Protein AF-A0A264W7G1-F1 (afdb_monomer)

Nearest PDB structures (foldseek):
  4z6j-assembly1_B  TM=3.045E-01  e=8.024E-01  Hoeflea phototrophica DFL-43
  6hdv-assembly1_A  TM=3.397E-01  e=2.908E+00  Afifella pfennigii
  8ass-assembly1_A  TM=3.336E-01  e=2.908E+00  Rhizobium sp. AAP43
  3ew2-assembly4_G  TM=2.932E-01  e=2.600E+00  Rhizobium etli CFN 42
  3ew2-assembly3_E-2  TM=2.837E-01  e=6.021E+00  Rhizobium etli CFN 42

Mean predicted aligned error: 13.68 Å

InterPro domains:
  IPR012902 Prokaryotic N-terminal methylation site [PF07963] (9-34)
  IPR012902 Prokaryotic N-terminal methylation site [TIGR02532] (11-33)
  IPR045584 Pilin-like [SSF54523] (15-59)

pLDDT: mean 71.95, std 15.17, range [37.19, 96.69]

Solvent-accessible surface area (backbone atoms only — not comparable to full-atom values): 11351 Å² total; per-residue (Å²): 135,82,86,88,74,89,75,93,74,70,78,84,56,82,47,72,66,56,54,49,51,49,52,52,55,49,50,57,52,48,54,53,52,50,53,52,49,54,52,50,52,55,51,50,54,52,52,50,52,52,48,53,54,49,52,52,51,50,51,54,45,52,55,51,48,56,58,52,72,67,52,59,73,92,32,56,41,85,41,68,66,86,51,101,78,74,35,26,38,31,42,35,34,53,54,92,60,59,98,78,70,80,84,82,68,97,65,94,78,82,73,74,78,67,54,44,34,42,31,63,41,72,60,87,96,38,42,28,50,25,53,63,90,46,66,72,65,82,58,88,48,55,35,46,44,85,93,30,29,33,45,76,38,84,88,74,46,32,42,34,44,39,44,32,40,31,42,50,40,90,86,73,81,47,70,52,75,48,80,49,79,44,78,47,76,58,79,87,129

Sequence (189 aa):
MFKLKKQLRNQNGLSLIELLATIVLLSIISLFVFSMFTSSINTYRTNQLNTQLRSHADLLFLQVNNELASVHFDQIKEASTTDSQQLLKKLTISSASYKDCPKYDQSNNLCKDNAIAIELKKVGNKNALVIGTQPLITDTKFEIKDSSGFKVDSQTKLIELILIITYQDTTSRKSQTKEVKFTQTFQPI

Secondary structure (DSSP, 8-state):
-----SSS----S--HHHHHHHHHHHHHHHHHHHHHHHHHHHHHHHHHHHHHHHHHHHHHHHHHHHHHHTS-GGGEEEEEE-STT--EEEEEE--S--TT--S--SSS-------EEEEEEEETTEEEEEETTEES---TTEEE-TT-EEEEETTTTEEEEEEEEEEE-TTT--EEEEEEEEEEEPPP-

Structure (mmCIF, N/CA/C/O backbone):
data_AF-A0A264W7G1-F1
#
_entry.id   AF-A0A264W7G1-F1
#
loop_
_atom_site.group_PDB
_atom_site.id
_atom_site.type_symbol
_atom_site.label_atom_id
_atom_site.label_alt_id
_atom_site.label_comp_id
_atom_site.label_asym_id
_atom_site.label_entity_id
_atom_site.label_seq_id
_atom_site.pdbx_PDB_ins_code
_atom_site.Cartn_x
_atom_site.Cartn_y
_atom_site.Cartn_z
_atom_site.occupancy
_atom_site.B_iso_or_equiv
_atom_site.auth_seq_id
_atom_site.auth_comp_id
_atom_site.auth_asym_id
_atom_site.auth_atom_id
_atom_site.pdbx_PDB_model_num
ATOM 1 N N . MET A 1 1 ? -53.400 -36.197 58.834 1.00 38.78 1 MET A N 1
ATOM 2 C CA . MET A 1 1 ? -52.734 -36.627 57.588 1.00 38.78 1 MET A CA 1
ATOM 3 C C . MET A 1 1 ? -52.307 -35.368 56.833 1.00 38.78 1 MET A C 1
ATOM 5 O O . MET A 1 1 ? -53.129 -34.482 56.672 1.00 38.78 1 MET A O 1
ATOM 9 N N . PHE A 1 2 ? -51.008 -35.257 56.535 1.00 45.78 2 PHE A N 1
ATOM 10 C CA . PHE A 1 2 ? -50.288 -34.187 55.813 1.00 45.78 2 PHE A CA 1
ATOM 11 C C . PHE A 1 2 ? -50.361 -32.728 56.320 1.00 45.78 2 PHE A C 1
ATOM 13 O O . PHE A 1 2 ? -51.061 -31.868 55.794 1.00 45.78 2 PHE A O 1
ATOM 20 N N . LYS A 1 3 ? -49.484 -32.421 57.292 1.00 49.75 3 LYS A N 1
ATOM 21 C CA . LYS A 1 3 ? -48.973 -31.065 57.555 1.00 49.75 3 LYS A CA 1
ATOM 22 C C . LYS A 1 3 ? -48.072 -30.623 56.387 1.00 49.75 3 LYS A C 1
ATOM 24 O O . LYS A 1 3 ? -46.860 -30.769 56.459 1.00 49.75 3 LYS A O 1
ATOM 29 N N . LEU A 1 4 ? -48.650 -30.031 55.344 1.00 57.69 4 LEU A N 1
ATOM 30 C CA . LEU A 1 4 ? -47.924 -29.244 54.330 1.00 57.69 4 LEU A CA 1
ATOM 31 C C . LEU A 1 4 ? -47.878 -27.761 54.735 1.00 57.69 4 LEU A C 1
ATOM 33 O O . LEU A 1 4 ? -48.210 -26.853 53.983 1.00 57.69 4 LEU A O 1
ATOM 37 N N . LYS A 1 5 ? -47.471 -27.501 55.978 1.00 57.72 5 LYS A N 1
ATOM 38 C CA . LYS A 1 5 ? -47.051 -26.170 56.419 1.00 57.72 5 LYS A CA 1
ATOM 39 C C . LYS A 1 5 ? -45.585 -26.289 56.780 1.00 57.72 5 LYS A C 1
ATOM 41 O O . LYS A 1 5 ? -45.271 -27.099 57.647 1.00 57.72 5 LYS A O 1
ATOM 46 N N . LYS A 1 6 ? -44.765 -25.406 56.189 1.00 56.12 6 LYS A N 1
ATOM 47 C CA . LYS A 1 6 ? -43.404 -25.018 56.620 1.00 56.12 6 LYS A CA 1
ATOM 48 C C . LYS A 1 6 ? -42.243 -25.485 55.725 1.00 56.12 6 LYS A C 1
ATOM 50 O O . LYS A 1 6 ? -41.283 -26.019 56.250 1.00 56.12 6 LYS A O 1
ATOM 55 N N . GLN A 1 7 ? -42.265 -25.183 54.420 1.00 54.19 7 GLN A N 1
ATOM 56 C CA . GLN A 1 7 ? -41.014 -25.029 53.640 1.00 54.19 7 GLN A CA 1
ATOM 57 C C . GLN A 1 7 ? -41.007 -23.913 52.569 1.00 54.19 7 GLN A C 1
ATOM 59 O O . GLN A 1 7 ? -39.997 -23.722 51.912 1.00 54.19 7 GLN A O 1
ATOM 64 N N . LEU A 1 8 ? -42.038 -23.063 52.470 1.00 53.69 8 LEU A N 1
ATOM 65 C CA . LEU A 1 8 ? -41.988 -21.822 51.660 1.00 53.69 8 LEU A CA 1
ATOM 66 C C . LEU A 1 8 ? -41.381 -20.621 52.414 1.00 53.69 8 LEU A C 1
ATOM 68 O O . LEU A 1 8 ? -41.585 -19.470 52.049 1.00 53.69 8 LEU A O 1
ATOM 72 N N . ARG A 1 9 ? -40.675 -20.873 53.521 1.00 50.78 9 ARG A N 1
ATOM 73 C CA . ARG A 1 9 ? -40.144 -19.836 54.419 1.00 50.78 9 ARG A CA 1
ATOM 74 C C . ARG A 1 9 ? -38.629 -19.948 54.585 1.00 50.78 9 ARG A C 1
ATOM 76 O O . ARG A 1 9 ? -38.102 -19.669 55.655 1.00 50.78 9 ARG A O 1
ATOM 83 N N . ASN A 1 10 ? -37.945 -20.371 53.525 1.00 52.28 10 ASN A N 1
ATOM 84 C CA . ASN A 1 10 ? -36.530 -20.080 53.379 1.00 52.28 10 ASN A CA 1
ATOM 85 C C . ASN A 1 10 ? -36.429 -18.672 52.777 1.00 52.28 10 ASN A C 1
ATOM 87 O O . ASN A 1 10 ? -36.547 -18.498 51.570 1.00 52.28 10 ASN A O 1
ATOM 91 N N . GLN A 1 11 ? -36.318 -17.663 53.643 1.00 53.50 11 GLN A N 1
ATOM 92 C CA . GLN A 1 11 ? -36.139 -16.260 53.257 1.00 53.50 11 GLN A CA 1
ATOM 93 C C . GLN A 1 11 ? -34.678 -15.932 52.916 1.00 53.50 11 GLN A C 1
ATOM 95 O O . GLN A 1 11 ? -34.272 -14.782 52.997 1.00 53.50 11 GLN A O 1
ATOM 100 N N . ASN A 1 12 ? -33.908 -16.915 52.446 1.00 59.56 12 ASN A N 1
ATOM 101 C CA . ASN A 1 12 ? -32.672 -16.676 51.697 1.00 59.56 12 ASN A CA 1
ATOM 102 C C . ASN A 1 12 ? -32.993 -16.280 50.238 1.00 59.56 12 ASN A C 1
ATOM 104 O O . ASN A 1 12 ? -32.299 -16.678 49.306 1.00 59.56 12 ASN A O 1
ATOM 108 N N . GLY A 1 13 ? -34.106 -15.571 50.028 1.00 55.34 13 GLY A N 1
ATOM 109 C CA . GLY A 1 13 ? -34.429 -14.938 48.758 1.00 55.34 13 GLY A CA 1
ATOM 110 C C . GLY A 1 13 ? -33.581 -13.682 48.645 1.00 55.34 13 GLY A C 1
ATOM 111 O O . GLY A 1 13 ? -33.496 -12.944 49.625 1.00 55.34 13 GLY A O 1
ATOM 112 N N . LEU A 1 14 ? -32.944 -13.487 47.485 1.00 61.56 14 LEU A N 1
ATOM 113 C CA . LEU A 1 14 ? -32.117 -12.321 47.165 1.00 61.56 14 LEU A CA 1
ATOM 114 C C . LEU A 1 14 ? -32.668 -11.070 47.844 1.00 61.56 14 LEU A C 1
ATOM 116 O O . LEU A 1 14 ? -33.802 -10.657 47.578 1.00 61.56 14 LEU A O 1
ATOM 120 N N . SER A 1 15 ? -31.881 -10.482 48.740 1.00 79.12 15 SER A N 1
ATOM 121 C CA . SER A 1 15 ? -32.312 -9.243 49.369 1.00 79.12 15 SER A CA 1
ATOM 122 C C . SER A 1 15 ? -32.418 -8.158 48.290 1.00 79.12 15 SER A C 1
ATOM 124 O O . SER A 1 15 ? -31.614 -8.105 47.359 1.00 79.12 15 SER A O 1
ATOM 126 N N . LEU A 1 16 ? -33.416 -7.275 48.384 1.00 80.69 16 LEU A N 1
ATOM 127 C CA . LEU A 1 16 ? -33.609 -6.195 47.404 1.00 80.69 16 LEU A CA 1
ATOM 128 C C . LEU A 1 16 ? -32.351 -5.314 47.266 1.00 80.69 16 LEU A C 1
ATOM 130 O O . LEU A 1 16 ? -32.042 -4.819 46.185 1.00 80.69 16 LEU A O 1
ATOM 134 N N . ILE A 1 17 ? -31.593 -5.183 48.356 1.00 85.38 17 ILE A N 1
ATOM 135 C CA . ILE A 1 17 ? -30.314 -4.475 48.389 1.00 85.38 17 ILE A CA 1
ATOM 136 C C . ILE A 1 17 ? -29.204 -5.218 47.629 1.00 85.38 17 ILE A C 1
ATOM 138 O O . ILE A 1 17 ? -28.397 -4.583 46.958 1.00 85.38 17 ILE A O 1
ATOM 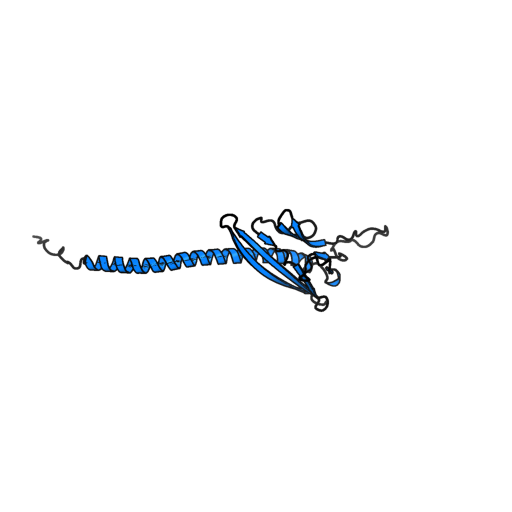142 N N . GLU A 1 18 ? -29.182 -6.549 47.666 1.00 85.25 18 GLU A N 1
ATOM 143 C CA . GLU A 1 18 ? -28.227 -7.381 46.926 1.00 85.25 18 GLU A CA 1
ATOM 144 C C . GLU A 1 18 ? -28.515 -7.364 45.417 1.00 85.25 18 GLU A C 1
ATOM 146 O O . GLU A 1 18 ? -27.594 -7.246 44.605 1.00 85.25 18 GLU A O 1
ATOM 151 N N . LEU A 1 19 ? -29.793 -7.355 45.022 1.00 87.44 19 LEU A N 1
ATOM 152 C CA . LEU A 1 19 ? -30.183 -7.129 43.626 1.00 87.44 19 LEU A CA 1
ATOM 153 C C . LEU A 1 19 ? -29.749 -5.732 43.142 1.00 87.44 19 LEU A C 1
ATOM 155 O O . LEU A 1 19 ? -29.207 -5.582 42.051 1.00 87.44 19 LEU A O 1
ATOM 159 N N . LEU A 1 20 ? -29.943 -4.698 43.962 1.00 91.38 20 LEU A N 1
ATOM 160 C CA . LEU A 1 20 ? -29.520 -3.344 43.611 1.00 91.38 20 LEU A CA 1
ATOM 161 C C . LEU A 1 20 ? -27.992 -3.251 43.479 1.00 91.38 20 LEU A C 1
ATOM 163 O O . LEU A 1 20 ? -27.491 -2.700 42.500 1.00 91.38 20 LEU A O 1
ATOM 167 N N . ALA A 1 21 ? -27.251 -3.830 44.427 1.00 91.62 21 ALA A N 1
ATOM 168 C CA . ALA A 1 21 ? -25.791 -3.851 44.405 1.00 91.62 21 ALA A CA 1
ATOM 169 C C . ALA A 1 21 ? -25.246 -4.581 43.166 1.00 91.62 21 ALA A C 1
ATOM 171 O O . ALA A 1 21 ? -24.315 -4.092 42.522 1.00 91.62 21 ALA A O 1
ATOM 172 N N . THR A 1 22 ? -25.850 -5.710 42.783 1.00 93.62 22 THR A N 1
ATOM 173 C CA . THR A 1 22 ? -25.460 -6.446 41.569 1.00 93.62 22 THR A CA 1
ATOM 174 C C . THR A 1 22 ? -25.754 -5.657 40.296 1.00 93.62 22 THR A C 1
ATOM 176 O O . THR A 1 22 ? -24.880 -5.585 39.438 1.00 93.62 22 THR A O 1
ATOM 179 N N . ILE A 1 23 ? -26.910 -4.991 40.182 1.00 94.00 23 ILE A N 1
ATOM 180 C CA . ILE A 1 23 ? -27.230 -4.129 39.027 1.00 94.00 23 ILE A CA 1
ATOM 181 C C . ILE A 1 23 ? -26.234 -2.968 38.915 1.00 94.00 23 ILE A C 1
ATOM 183 O O . ILE A 1 23 ? -25.752 -2.675 37.819 1.00 94.00 23 ILE A O 1
ATOM 187 N N . VAL A 1 24 ? -25.880 -2.332 40.036 1.00 95.69 24 VAL A N 1
ATOM 188 C CA . VAL A 1 24 ? -24.886 -1.248 40.060 1.00 95.69 24 VAL A CA 1
ATOM 189 C C . VAL A 1 24 ? -23.525 -1.754 39.583 1.00 95.69 24 VAL A C 1
ATOM 191 O O . VAL A 1 24 ? -22.951 -1.164 38.667 1.00 95.69 24 VAL A O 1
ATOM 194 N N . LEU A 1 25 ? -23.033 -2.871 40.124 1.00 95.88 25 LEU A N 1
ATOM 195 C CA . LEU A 1 25 ? -21.760 -3.457 39.691 1.00 95.88 25 LEU A CA 1
ATOM 196 C C . LEU A 1 25 ? -21.785 -3.845 38.208 1.00 95.88 25 LEU A C 1
ATOM 198 O O . LEU A 1 25 ? -20.837 -3.562 37.474 1.00 95.88 25 LEU A O 1
ATOM 202 N N . LEU A 1 26 ? -22.887 -4.428 37.740 1.00 95.94 26 LEU A N 1
ATOM 203 C CA . LEU A 1 26 ? -23.044 -4.834 36.347 1.00 95.94 26 LEU A CA 1
ATOM 204 C C . LEU A 1 26 ? -23.093 -3.625 35.404 1.00 95.94 26 LEU A C 1
ATOM 206 O O . LEU A 1 26 ? -22.541 -3.690 34.307 1.00 95.94 26 LEU A O 1
ATOM 210 N N . SER A 1 27 ? -23.674 -2.502 35.838 1.00 95.06 27 SER A N 1
ATOM 211 C CA . SER A 1 27 ? -23.677 -1.248 35.073 1.00 95.06 27 SER A CA 1
ATOM 212 C C . SER A 1 27 ? -22.266 -0.681 34.891 1.00 95.06 27 SER A C 1
ATOM 214 O O . SER A 1 27 ? -21.895 -0.297 33.781 1.00 95.06 27 SER A O 1
ATOM 216 N N . ILE A 1 28 ? -21.444 -0.728 35.946 1.00 95.56 28 ILE A N 1
ATOM 217 C CA . ILE A 1 28 ? -20.049 -0.279 35.911 1.00 95.56 28 ILE A CA 1
ATOM 218 C C . ILE A 1 28 ? -19.262 -1.146 34.926 1.00 95.56 28 ILE A C 1
ATOM 220 O O . ILE A 1 28 ? -18.611 -0.623 34.023 1.00 95.56 28 ILE A O 1
ATOM 224 N N . ILE A 1 29 ? -19.382 -2.472 35.041 1.00 96.69 29 ILE A N 1
ATOM 225 C CA . ILE A 1 29 ? -18.725 -3.425 34.136 1.00 96.69 29 ILE A CA 1
ATOM 226 C C . ILE A 1 29 ? -19.187 -3.211 32.687 1.00 96.69 29 ILE A C 1
ATOM 228 O O . ILE A 1 29 ? -18.365 -3.207 31.771 1.00 96.69 29 ILE A O 1
ATOM 232 N N . SER A 1 30 ? -20.481 -2.973 32.468 1.00 95.44 30 SER A N 1
ATOM 233 C CA . SER A 1 30 ? -21.047 -2.768 31.130 1.00 95.44 30 SER A CA 1
ATOM 234 C C . SER A 1 30 ? -20.458 -1.546 30.424 1.00 95.44 30 SER A C 1
ATOM 236 O O . SER A 1 30 ? -20.190 -1.613 29.225 1.00 95.44 30 SER A O 1
ATOM 238 N N . LEU A 1 31 ? -20.193 -0.455 31.151 1.00 95.38 31 LEU A N 1
ATOM 239 C CA . LEU A 1 31 ? -19.538 0.731 30.587 1.00 95.38 31 LEU A CA 1
ATOM 240 C C . LEU A 1 31 ? -18.124 0.412 30.082 1.00 95.38 31 LEU A C 1
ATOM 242 O O . LEU A 1 31 ? -17.755 0.824 28.978 1.00 95.38 31 LEU A O 1
ATOM 246 N N . PHE A 1 32 ? -17.352 -0.365 30.847 1.00 95.56 32 PHE A N 1
ATOM 247 C CA . PHE A 1 32 ? -16.020 -0.805 30.423 1.00 95.56 32 PHE A CA 1
ATOM 248 C C . PHE A 1 32 ? -16.088 -1.704 29.188 1.00 95.56 32 PHE A C 1
ATOM 250 O O . PHE A 1 32 ? -15.377 -1.456 28.213 1.00 95.56 32 PHE A O 1
ATOM 257 N N . VAL A 1 33 ? -16.979 -2.699 29.192 1.00 95.94 33 VAL A N 1
ATOM 258 C CA . VAL A 1 33 ? -17.158 -3.620 28.059 1.00 95.94 33 VAL A CA 1
ATOM 259 C C . VAL A 1 33 ? -17.562 -2.860 26.798 1.00 95.94 33 VAL A C 1
ATOM 261 O O . VAL A 1 33 ? -16.998 -3.104 25.732 1.00 95.94 33 VAL A O 1
ATOM 264 N N . PHE A 1 34 ? -18.480 -1.899 26.905 1.00 95.50 34 PHE A N 1
ATOM 265 C CA . PHE A 1 34 ? -18.913 -1.090 25.767 1.00 95.50 34 PHE A CA 1
ATOM 266 C C . PHE A 1 34 ? -17.768 -0.244 25.188 1.00 95.50 34 PHE A C 1
ATOM 268 O O . PHE A 1 34 ? -17.565 -0.208 23.971 1.00 95.50 34 PHE A O 1
ATOM 275 N N . SER A 1 35 ? -16.971 0.392 26.050 1.00 94.00 35 SER A N 1
ATOM 276 C CA . SER A 1 35 ? -15.788 1.152 25.628 1.00 94.00 35 SER A CA 1
ATOM 277 C C . SER A 1 35 ? -14.766 0.265 24.906 1.00 94.00 35 SER A C 1
ATOM 279 O O . SER A 1 35 ? -14.315 0.587 23.804 1.00 94.00 35 SER A O 1
ATOM 281 N N . MET A 1 36 ? -14.468 -0.912 25.463 1.00 95.12 36 MET A N 1
ATOM 282 C CA . MET A 1 36 ? -13.572 -1.872 24.816 1.00 95.12 36 MET A CA 1
ATOM 283 C C . MET A 1 36 ? -14.125 -2.329 23.465 1.00 95.12 36 MET A C 1
ATOM 285 O O . MET A 1 36 ? -13.402 -2.305 22.474 1.00 95.12 36 MET A O 1
ATOM 289 N N . PHE A 1 37 ? -15.413 -2.664 23.395 1.00 96.00 37 PHE A N 1
ATOM 290 C CA . PHE A 1 37 ? -16.050 -3.142 22.171 1.00 96.00 37 PHE A CA 1
ATOM 291 C C . PHE A 1 37 ? -16.019 -2.098 21.047 1.00 96.00 37 PHE A C 1
ATOM 293 O O . PHE A 1 37 ? -15.660 -2.409 19.909 1.00 96.00 37 PHE A O 1
ATOM 300 N N . THR A 1 38 ? -16.327 -0.837 21.359 1.00 93.19 38 THR A N 1
ATOM 301 C CA . THR A 1 38 ? -16.249 0.257 20.377 1.00 93.19 38 THR A CA 1
ATOM 302 C C . THR A 1 38 ? -14.815 0.496 19.896 1.00 93.19 38 THR A C 1
ATOM 304 O O . THR A 1 38 ? -14.588 0.662 18.693 1.00 93.19 38 THR A O 1
ATOM 307 N N . SER A 1 39 ? -13.833 0.434 20.799 1.00 93.19 39 SER A N 1
ATOM 308 C CA . SER A 1 39 ? -12.410 0.517 20.451 1.00 93.19 39 SER A CA 1
ATOM 309 C C . SER A 1 39 ? -11.967 -0.642 19.548 1.00 93.19 39 SER A C 1
ATOM 311 O O . SER A 1 39 ? -11.321 -0.424 18.516 1.00 93.19 39 SER A O 1
ATOM 313 N N . SER A 1 40 ? -12.387 -1.870 19.865 1.00 92.81 40 SER A N 1
ATOM 314 C CA . SER A 1 40 ? -12.114 -3.059 19.054 1.00 92.81 40 SER A CA 1
ATOM 315 C C . SER A 1 40 ? -12.692 -2.935 17.646 1.00 92.81 40 SER A C 1
ATOM 317 O O . SER A 1 40 ? -11.988 -3.223 16.680 1.00 92.81 40 SER A O 1
ATOM 319 N N . ILE A 1 41 ? -13.926 -2.442 17.501 1.00 92.50 41 ILE A N 1
ATOM 320 C CA . ILE A 1 41 ? -14.543 -2.219 16.183 1.00 92.50 41 ILE A CA 1
ATOM 321 C C . ILE A 1 41 ? -13.745 -1.201 15.362 1.00 92.50 41 ILE A C 1
ATOM 323 O O . ILE A 1 41 ? -13.483 -1.427 14.178 1.00 92.50 41 ILE A O 1
ATOM 327 N N . ASN A 1 42 ? -13.347 -0.082 15.968 1.00 89.12 42 ASN A N 1
ATOM 328 C CA . ASN A 1 42 ? -12.581 0.953 15.270 1.00 89.12 42 ASN A CA 1
ATOM 329 C C . ASN A 1 42 ? -11.200 0.446 14.835 1.00 89.12 42 ASN A C 1
ATOM 331 O O . ASN A 1 42 ? -10.760 0.709 13.709 1.00 89.12 42 ASN A O 1
ATOM 335 N N . THR A 1 43 ? -10.550 -0.329 15.701 1.00 89.31 43 THR A N 1
ATOM 336 C CA . THR A 1 43 ? -9.265 -0.972 15.412 1.00 89.31 43 THR A CA 1
ATOM 337 C C . THR A 1 43 ? -9.406 -1.983 14.278 1.00 89.31 43 THR A C 1
ATOM 339 O O . THR A 1 43 ? -8.641 -1.938 13.316 1.00 89.31 43 THR A O 1
ATOM 342 N N . TYR A 1 44 ? -10.430 -2.837 14.328 1.00 89.69 44 TYR A N 1
ATOM 343 C CA . TYR A 1 44 ? -10.713 -3.819 13.284 1.00 89.69 44 TYR A CA 1
ATOM 344 C C . TYR A 1 44 ? -10.929 -3.159 11.918 1.00 89.69 44 TYR A C 1
ATOM 346 O O . TYR A 1 44 ? -10.295 -3.548 10.940 1.00 89.69 44 TYR A O 1
ATOM 354 N N . ARG A 1 45 ? -11.754 -2.104 11.849 1.00 87.56 45 ARG A N 1
ATOM 355 C CA . ARG A 1 45 ? -11.992 -1.353 10.602 1.00 87.56 45 ARG A CA 1
ATOM 356 C C . ARG A 1 45 ? -10.707 -0.756 10.032 1.00 87.56 45 ARG A C 1
ATOM 358 O O . ARG A 1 45 ? -10.466 -0.851 8.833 1.00 87.56 45 ARG A O 1
ATOM 365 N N . THR A 1 46 ? -9.876 -0.167 10.888 1.00 86.88 46 THR A N 1
ATOM 366 C CA . THR A 1 46 ? -8.602 0.436 10.469 1.00 86.88 46 THR A CA 1
ATOM 367 C C . THR A 1 46 ? -7.624 -0.624 9.962 1.00 86.88 46 THR A C 1
ATOM 369 O O . THR A 1 46 ? -7.008 -0.449 8.913 1.00 86.88 46 THR A O 1
ATOM 372 N N . ASN A 1 47 ? -7.525 -1.761 10.653 1.00 87.62 47 ASN A N 1
ATOM 373 C CA . ASN A 1 47 ? -6.683 -2.879 10.227 1.00 87.62 47 ASN A CA 1
ATOM 374 C C . ASN A 1 47 ? -7.164 -3.488 8.908 1.00 87.62 47 ASN A C 1
ATOM 376 O O . ASN A 1 47 ? -6.344 -3.801 8.045 1.00 87.62 47 ASN A O 1
ATOM 380 N N . GLN A 1 48 ? -8.479 -3.604 8.721 1.00 87.94 48 GLN A N 1
ATOM 381 C CA . GLN A 1 48 ? -9.060 -4.099 7.479 1.00 87.94 48 GLN A CA 1
ATOM 382 C C . GLN A 1 48 ? -8.717 -3.184 6.296 1.00 87.94 48 GLN A C 1
ATOM 384 O O . GLN A 1 48 ? -8.270 -3.676 5.263 1.00 87.94 48 GLN A O 1
ATOM 389 N N . LEU A 1 49 ? -8.854 -1.862 6.454 1.00 85.50 49 LEU A N 1
ATOM 390 C CA . LEU A 1 49 ? -8.481 -0.894 5.413 1.00 85.50 49 LEU A CA 1
ATOM 391 C C . LEU A 1 49 ? -6.983 -0.944 5.089 1.00 85.50 49 LEU A C 1
ATOM 393 O O . LEU A 1 49 ? -6.608 -0.977 3.920 1.00 85.50 49 LEU A O 1
ATOM 397 N N . ASN A 1 50 ? -6.125 -1.020 6.110 1.00 84.44 50 ASN A N 1
ATOM 398 C CA . ASN A 1 50 ? -4.682 -1.174 5.916 1.00 84.44 50 ASN A CA 1
ATOM 399 C C . ASN A 1 50 ? -4.331 -2.468 5.172 1.00 84.44 50 ASN A C 1
ATOM 401 O O . ASN A 1 50 ? -3.453 -2.468 4.310 1.00 84.44 50 ASN A O 1
ATOM 405 N N . THR A 1 51 ? -5.024 -3.561 5.489 1.00 87.94 51 THR A N 1
ATOM 406 C CA . THR A 1 51 ? -4.836 -4.850 4.816 1.00 87.94 51 THR A CA 1
ATOM 407 C C . THR A 1 51 ? -5.260 -4.754 3.354 1.00 87.94 51 THR A C 1
ATOM 409 O O . THR A 1 51 ? -4.502 -5.159 2.483 1.00 87.94 51 THR A O 1
ATOM 412 N N . GLN A 1 52 ? -6.408 -4.136 3.065 1.00 86.12 52 GLN A N 1
ATOM 413 C CA . GLN A 1 52 ? -6.873 -3.914 1.692 1.00 86.12 52 GLN A CA 1
ATOM 414 C C . GLN A 1 52 ? -5.912 -3.038 0.880 1.00 86.12 52 GLN A C 1
ATOM 416 O O . GLN A 1 52 ? -5.596 -3.388 -0.256 1.00 86.12 52 GLN A O 1
ATOM 421 N N . LEU A 1 53 ? -5.412 -1.942 1.464 1.00 84.81 53 LEU A N 1
ATOM 422 C CA . LEU A 1 53 ? -4.405 -1.073 0.843 1.00 84.81 53 LEU A CA 1
ATOM 423 C C . LEU A 1 53 ? -3.127 -1.843 0.508 1.00 84.81 53 LEU A C 1
ATOM 425 O O . LEU A 1 53 ? -2.600 -1.709 -0.596 1.00 84.81 53 LEU A O 1
ATOM 429 N N . ARG A 1 54 ? -2.651 -2.673 1.442 1.00 86.00 54 ARG A N 1
ATOM 430 C CA . ARG A 1 54 ? -1.467 -3.507 1.231 1.00 86.00 54 ARG A CA 1
ATOM 431 C C . ARG A 1 54 ? -1.699 -4.548 0.142 1.00 86.00 54 ARG A C 1
ATOM 433 O O . ARG A 1 54 ? -0.885 -4.635 -0.763 1.00 86.00 54 ARG A O 1
ATOM 440 N N . SER A 1 55 ? -2.822 -5.263 0.166 1.00 87.31 55 SER A N 1
ATOM 441 C CA . SER A 1 55 ? -3.151 -6.241 -0.875 1.00 87.31 55 SER A CA 1
ATOM 442 C C . SER A 1 55 ? -3.274 -5.601 -2.259 1.00 87.31 55 SER A C 1
ATOM 444 O O . SER A 1 55 ? -2.816 -6.186 -3.233 1.00 87.31 55 SER A O 1
ATOM 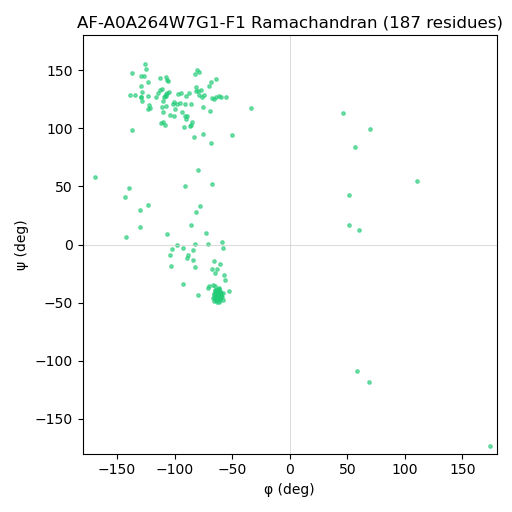446 N N . HIS A 1 56 ? -3.843 -4.395 -2.365 1.00 83.75 56 HIS A N 1
ATOM 447 C CA . HIS A 1 56 ? -3.866 -3.654 -3.631 1.00 83.75 56 HIS A CA 1
ATOM 448 C C . HIS A 1 56 ? -2.456 -3.278 -4.101 1.00 83.75 56 HIS A C 1
ATOM 450 O O . HIS A 1 56 ? -2.143 -3.448 -5.277 1.00 83.75 56 HIS A O 1
ATOM 456 N N . ALA A 1 57 ? -1.599 -2.799 -3.196 1.00 83.38 57 ALA A N 1
ATOM 457 C CA . ALA A 1 57 ? -0.205 -2.503 -3.517 1.00 83.38 57 ALA A CA 1
ATOM 458 C C . ALA A 1 57 ? 0.555 -3.760 -3.971 1.00 83.38 57 ALA A C 1
ATOM 460 O O . ALA A 1 57 ? 1.260 -3.711 -4.974 1.00 83.38 57 ALA A O 1
ATOM 461 N N . ASP A 1 58 ? 0.366 -4.883 -3.274 1.00 86.25 58 ASP A N 1
ATOM 462 C CA . ASP A 1 58 ? 0.997 -6.166 -3.592 1.00 86.25 58 ASP A CA 1
ATOM 463 C C . ASP A 1 58 ? 0.533 -6.689 -4.961 1.00 86.25 58 ASP A C 1
ATOM 465 O O . ASP A 1 58 ? 1.349 -7.186 -5.730 1.00 86.25 58 ASP A O 1
ATOM 469 N N . LEU A 1 59 ? -0.749 -6.534 -5.316 1.00 85.75 59 LEU A N 1
ATOM 470 C CA . LEU A 1 59 ? -1.255 -6.890 -6.648 1.00 85.75 59 LEU A CA 1
ATOM 471 C C . LEU A 1 59 ? -0.607 -6.051 -7.756 1.00 85.75 59 LEU A C 1
ATOM 473 O O . LEU A 1 59 ? -0.158 -6.614 -8.755 1.00 85.75 59 LEU A O 1
ATOM 477 N N . LEU A 1 60 ? -0.516 -4.728 -7.570 1.00 83.00 60 LEU A N 1
ATOM 478 C CA . LEU A 1 60 ? 0.165 -3.845 -8.524 1.00 83.00 60 LEU A CA 1
ATOM 479 C C . LEU A 1 60 ? 1.641 -4.223 -8.664 1.00 83.00 60 LEU A C 1
ATOM 481 O O . LEU A 1 60 ? 2.159 -4.297 -9.777 1.00 83.00 60 LEU A O 1
ATOM 485 N N . PHE A 1 61 ? 2.304 -4.504 -7.542 1.00 83.44 61 PHE A N 1
ATOM 486 C CA . PHE A 1 61 ? 3.686 -4.958 -7.542 1.00 83.44 61 PHE A CA 1
ATOM 487 C C . PHE A 1 61 ? 3.850 -6.288 -8.275 1.00 83.44 61 PHE A C 1
ATOM 489 O O . PHE A 1 61 ? 4.738 -6.392 -9.109 1.00 83.44 61 PHE A O 1
ATOM 496 N N . LEU A 1 62 ? 2.997 -7.283 -8.022 1.00 84.25 62 LEU A N 1
ATOM 497 C CA . LEU A 1 62 ? 3.058 -8.577 -8.705 1.00 84.25 62 LEU A CA 1
ATOM 498 C C . LEU A 1 62 ? 2.936 -8.421 -10.221 1.00 84.25 62 LEU A C 1
ATOM 500 O O . LEU A 1 62 ? 3.674 -9.066 -10.960 1.00 84.25 62 LEU A O 1
ATOM 504 N N . GLN A 1 63 ? 2.042 -7.550 -10.688 1.00 82.50 63 GLN A N 1
ATOM 505 C CA . GLN A 1 63 ? 1.884 -7.293 -12.117 1.00 82.50 63 GLN A CA 1
ATOM 506 C C . GLN A 1 63 ? 3.128 -6.619 -12.710 1.00 82.50 63 GLN A C 1
ATOM 508 O O . GLN A 1 63 ? 3.632 -7.083 -13.727 1.00 82.50 63 GLN A O 1
ATOM 513 N N . VAL A 1 64 ? 3.677 -5.594 -12.049 1.00 81.75 64 VAL A N 1
ATOM 514 C CA . VAL A 1 64 ? 4.940 -4.962 -12.474 1.00 81.75 64 VAL A CA 1
ATOM 515 C C . VAL A 1 64 ? 6.089 -5.965 -12.465 1.00 81.75 64 VAL A C 1
ATOM 517 O O . VAL A 1 64 ? 6.826 -6.064 -13.438 1.00 81.75 64 VAL A O 1
ATOM 520 N N . ASN A 1 65 ? 6.235 -6.730 -11.388 1.00 82.56 65 ASN A N 1
ATOM 521 C CA . ASN A 1 65 ? 7.294 -7.714 -11.223 1.00 82.56 65 ASN A CA 1
ATOM 522 C C . ASN A 1 65 ? 7.205 -8.818 -12.280 1.00 82.56 65 ASN A C 1
ATOM 524 O O . ASN A 1 65 ? 8.238 -9.247 -12.774 1.00 82.56 65 ASN A O 1
ATOM 528 N N . ASN A 1 66 ? 6.004 -9.265 -12.653 1.00 81.81 66 ASN A N 1
ATOM 529 C CA . ASN A 1 66 ? 5.832 -10.241 -13.730 1.00 81.81 66 ASN A CA 1
ATOM 530 C C . ASN A 1 66 ? 6.339 -9.699 -15.073 1.00 81.81 66 ASN A C 1
ATOM 532 O O . ASN A 1 66 ? 7.023 -10.424 -15.795 1.00 81.81 66 ASN A O 1
ATOM 536 N N . GLU A 1 67 ? 6.069 -8.427 -15.376 1.00 77.00 67 GLU A N 1
ATOM 537 C CA . GLU A 1 67 ? 6.613 -7.785 -16.576 1.00 77.00 67 GLU A CA 1
ATOM 538 C C . GLU A 1 67 ? 8.138 -7.654 -16.490 1.00 77.00 67 GLU A C 1
ATOM 540 O O . GLU A 1 67 ? 8.845 -8.078 -17.404 1.00 77.00 67 GLU A O 1
ATOM 545 N N . LEU A 1 68 ? 8.670 -7.151 -15.370 1.00 76.56 68 LEU A N 1
ATOM 546 C CA . LEU A 1 68 ? 10.114 -6.975 -15.173 1.00 76.56 68 LEU A CA 1
ATOM 547 C C . LEU A 1 68 ? 10.883 -8.303 -15.150 1.00 76.56 68 LEU A C 1
ATOM 549 O O . LEU A 1 68 ? 12.003 -8.364 -15.646 1.00 76.56 68 LEU A O 1
ATOM 553 N N . ALA A 1 69 ? 10.303 -9.371 -14.603 1.00 76.19 69 ALA A N 1
ATOM 554 C CA . ALA A 1 69 ? 10.933 -10.690 -14.538 1.00 76.19 69 ALA A CA 1
ATOM 555 C C . ALA A 1 69 ? 11.093 -11.342 -15.919 1.00 76.19 69 ALA A C 1
ATOM 557 O O . ALA A 1 69 ? 11.926 -12.232 -16.085 1.00 76.19 69 ALA A O 1
ATOM 558 N N . SER A 1 70 ? 10.313 -10.911 -16.914 1.00 71.38 70 SER A N 1
ATOM 559 C CA . SER A 1 70 ? 10.419 -11.403 -18.291 1.00 71.38 70 SER A CA 1
ATOM 560 C C . SER A 1 70 ? 11.521 -10.714 -19.113 1.00 71.38 70 SER A C 1
ATOM 562 O O . SER A 1 70 ? 11.716 -11.048 -20.282 1.00 71.38 70 SER A O 1
ATOM 564 N N . VAL A 1 71 ? 12.249 -9.767 -18.508 1.00 72.44 71 VAL A N 1
ATOM 565 C CA . VAL A 1 71 ? 13.120 -8.796 -19.184 1.00 72.44 71 VAL A CA 1
ATOM 566 C C . VAL A 1 71 ? 14.514 -8.787 -18.548 1.00 72.44 71 VAL A C 1
ATOM 568 O O . VAL A 1 71 ? 14.664 -8.934 -17.336 1.00 72.44 71 VAL A O 1
ATOM 571 N N . HIS A 1 72 ? 15.558 -8.582 -19.357 1.00 72.31 72 HIS A N 1
ATOM 572 C CA . HIS A 1 72 ? 16.915 -8.362 -18.842 1.00 72.31 72 HIS A CA 1
ATOM 573 C C . HIS A 1 72 ? 17.123 -6.903 -18.423 1.00 72.31 72 HIS A C 1
ATOM 575 O O . HIS A 1 72 ? 16.631 -5.996 -19.086 1.00 72.31 72 HIS A O 1
ATOM 581 N N . PHE A 1 73 ? 17.926 -6.656 -17.383 1.00 69.62 73 PHE A N 1
ATOM 582 C CA . PHE A 1 73 ? 18.189 -5.294 -16.898 1.00 69.62 73 PHE A CA 1
ATOM 583 C C . PHE A 1 73 ? 18.662 -4.338 -18.010 1.00 69.62 73 PHE A C 1
ATOM 585 O O . PHE A 1 73 ? 18.179 -3.216 -18.101 1.00 69.62 73 PHE A O 1
ATOM 592 N N . ASP A 1 74 ? 19.511 -4.810 -18.929 1.00 70.50 74 ASP A N 1
ATOM 593 C CA . ASP A 1 74 ? 20.056 -4.006 -20.037 1.00 70.50 74 ASP A CA 1
ATOM 594 C C . ASP A 1 74 ? 18.990 -3.563 -21.063 1.00 70.50 74 ASP A C 1
ATOM 596 O O . ASP A 1 74 ? 19.229 -2.690 -21.899 1.00 70.50 74 ASP A O 1
ATOM 600 N N . GLN A 1 75 ? 17.797 -4.161 -21.015 1.00 68.69 75 GLN A N 1
ATOM 601 C CA . GLN A 1 75 ? 16.651 -3.799 -21.851 1.00 68.69 75 GLN A CA 1
ATOM 602 C C . GLN A 1 75 ? 15.795 -2.693 -21.223 1.00 68.69 75 GLN A C 1
ATOM 604 O O . GLN A 1 75 ? 14.897 -2.167 -21.884 1.00 68.69 75 GLN A O 1
ATOM 609 N N . ILE A 1 76 ? 16.057 -2.325 -19.968 1.00 71.00 76 ILE A N 1
ATOM 610 C CA . ILE A 1 76 ? 15.305 -1.310 -19.240 1.00 71.00 76 ILE A CA 1
ATOM 611 C C . ILE A 1 76 ? 15.964 0.041 -19.500 1.00 71.00 76 ILE A C 1
ATOM 613 O O . ILE A 1 76 ? 17.052 0.341 -19.017 1.00 71.00 76 ILE A O 1
ATOM 617 N N . LYS A 1 77 ? 15.289 0.868 -20.296 1.00 69.94 77 LYS A N 1
ATOM 618 C CA . LYS A 1 77 ? 15.683 2.251 -20.549 1.00 69.94 77 LYS A CA 1
ATOM 619 C C . LYS A 1 77 ? 14.915 3.159 -19.597 1.00 69.94 77 LYS A C 1
ATOM 621 O O . LYS A 1 77 ? 13.678 3.184 -19.590 1.00 69.94 77 LYS A O 1
ATOM 626 N N . GLU A 1 78 ? 15.658 3.919 -18.805 1.00 67.06 78 GLU A N 1
ATOM 627 C CA . GLU A 1 78 ? 15.110 4.986 -17.975 1.00 67.06 78 GLU A CA 1
ATOM 628 C C . GLU A 1 78 ? 14.519 6.070 -18.885 1.00 67.06 78 GLU A C 1
ATOM 630 O O . GLU A 1 78 ? 15.191 6.563 -19.794 1.00 67.06 78 GLU A O 1
ATOM 635 N N . ALA A 1 79 ? 13.256 6.442 -18.675 1.00 58.97 79 ALA A N 1
ATOM 636 C CA . ALA A 1 79 ? 12.653 7.555 -19.394 1.00 58.97 79 ALA A CA 1
ATOM 637 C C . ALA A 1 79 ? 12.121 8.595 -18.406 1.00 58.97 79 ALA A C 1
ATOM 639 O O . ALA A 1 79 ? 11.204 8.332 -17.635 1.00 58.97 79 ALA A O 1
ATOM 640 N N . SER A 1 80 ? 12.727 9.780 -18.500 1.00 54.00 80 SER A N 1
ATOM 641 C CA . SER A 1 80 ? 12.282 11.100 -18.038 1.00 54.00 80 SER A CA 1
ATOM 642 C C . SER A 1 80 ? 11.720 11.201 -16.612 1.00 54.00 80 SER A C 1
ATOM 644 O O . SER A 1 80 ? 10.602 10.788 -16.304 1.00 54.00 80 SER A O 1
ATOM 646 N N . THR A 1 81 ? 12.456 11.916 -15.763 1.00 51.09 81 THR A N 1
ATOM 647 C CA . THR A 1 81 ? 11.931 12.517 -14.536 1.00 51.09 81 THR A CA 1
ATOM 648 C C . THR A 1 81 ? 10.957 13.646 -14.889 1.00 51.09 81 THR A C 1
ATOM 650 O O . THR A 1 81 ? 11.176 14.416 -15.823 1.00 51.09 81 THR A O 1
ATOM 653 N N . THR A 1 82 ? 9.852 13.764 -14.156 1.00 52.16 82 THR A N 1
ATOM 654 C CA . THR A 1 82 ? 8.988 14.963 -14.223 1.00 52.16 82 THR A CA 1
ATOM 655 C C . THR A 1 82 ? 8.674 15.515 -12.840 1.00 52.16 82 THR A C 1
ATOM 657 O O . THR A 1 82 ? 7.756 16.313 -12.700 1.00 52.16 82 THR A O 1
ATOM 660 N N . ASP A 1 83 ? 9.411 15.087 -11.813 1.00 50.09 83 ASP A N 1
ATOM 661 C CA . ASP A 1 83 ? 9.192 15.557 -10.452 1.00 50.09 83 ASP A CA 1
ATOM 662 C C . ASP A 1 83 ? 10.493 15.863 -9.721 1.00 50.09 83 ASP A C 1
ATOM 664 O O . ASP A 1 83 ? 11.514 15.189 -9.883 1.00 50.09 83 ASP A O 1
ATOM 668 N N . SER A 1 84 ? 10.403 16.859 -8.845 1.00 49.34 84 SER A N 1
ATOM 669 C CA . SER A 1 84 ? 11.461 17.405 -7.989 1.00 49.34 84 SER A CA 1
ATOM 670 C C . SER A 1 84 ? 12.119 16.380 -7.046 1.00 49.34 84 SER A C 1
ATOM 672 O O . SER A 1 84 ? 13.038 16.731 -6.314 1.00 49.34 84 SER A O 1
ATOM 674 N N . GLN A 1 85 ? 11.649 15.126 -7.043 1.00 51.47 85 GLN A N 1
ATOM 675 C CA . GLN A 1 85 ? 12.078 14.035 -6.160 1.00 51.47 85 GLN A CA 1
ATOM 676 C C . GLN A 1 85 ? 12.941 12.960 -6.855 1.00 51.47 85 GLN A C 1
ATOM 678 O O . GLN A 1 85 ? 13.218 11.934 -6.246 1.00 51.47 85 GLN A O 1
ATOM 683 N N . GLN A 1 86 ? 13.378 13.175 -8.106 1.00 57.91 86 GLN A N 1
ATOM 684 C CA . GLN A 1 86 ? 14.241 12.247 -8.873 1.00 57.91 86 GLN A CA 1
ATOM 685 C C . GLN A 1 86 ? 13.656 10.840 -9.120 1.00 57.91 86 GLN A C 1
ATOM 687 O O . GLN A 1 86 ? 14.368 9.948 -9.573 1.00 57.91 86 GLN A O 1
ATOM 692 N N . LEU A 1 87 ? 12.362 10.628 -8.870 1.00 56.78 87 LEU A N 1
ATOM 693 C CA . LEU A 1 87 ? 11.688 9.376 -9.203 1.00 56.78 87 LEU A CA 1
ATOM 694 C C . LEU A 1 87 ? 11.299 9.356 -10.684 1.00 56.78 87 LEU A C 1
ATOM 696 O O . LEU A 1 87 ? 10.760 10.328 -11.226 1.00 56.78 87 LEU A O 1
ATOM 700 N N . LEU A 1 88 ? 11.558 8.227 -11.334 1.00 59.09 88 LEU A N 1
ATOM 701 C CA . LEU A 1 88 ? 11.144 7.962 -12.703 1.00 59.09 88 LEU A CA 1
ATOM 702 C C . LEU A 1 88 ? 9.653 7.634 -12.706 1.00 59.09 88 LEU A C 1
ATOM 704 O O . LEU A 1 88 ? 9.195 6.746 -11.989 1.00 59.09 88 LEU A O 1
ATOM 708 N N . LYS A 1 89 ? 8.878 8.337 -13.531 1.00 70.69 89 LYS A N 1
ATOM 709 C CA . LYS A 1 89 ? 7.447 8.035 -13.717 1.00 70.69 89 LYS A CA 1
ATOM 710 C C . LYS A 1 89 ? 7.205 7.020 -14.828 1.00 70.69 89 LYS A C 1
ATOM 712 O O . LYS A 1 89 ? 6.093 6.514 -14.954 1.00 70.69 89 LYS A O 1
ATOM 717 N N . LYS A 1 90 ? 8.240 6.725 -15.616 1.00 71.69 90 LYS A N 1
ATOM 718 C CA . LYS A 1 90 ? 8.188 5.836 -16.767 1.00 71.69 90 LYS A CA 1
ATOM 719 C C . LYS A 1 90 ? 9.419 4.940 -16.821 1.00 71.69 90 LYS A C 1
ATOM 721 O O . LYS A 1 90 ? 10.553 5.414 -16.821 1.00 71.69 90 LYS A O 1
ATOM 726 N N . LEU A 1 91 ? 9.177 3.644 -16.952 1.00 70.50 91 LEU A N 1
ATOM 727 C CA . LEU A 1 91 ? 10.175 2.665 -17.363 1.00 70.50 91 LEU A CA 1
ATOM 728 C C . LEU A 1 91 ? 9.829 2.205 -18.772 1.00 70.50 91 LEU A C 1
ATOM 730 O O . LEU A 1 91 ? 8.693 1.812 -19.033 1.00 70.50 91 LEU A O 1
ATOM 734 N N . THR A 1 92 ? 10.790 2.278 -19.691 1.00 67.19 92 THR A N 1
ATOM 735 C CA . THR A 1 92 ? 10.599 1.777 -21.056 1.00 67.19 92 THR A CA 1
ATOM 736 C C . THR A 1 92 ? 11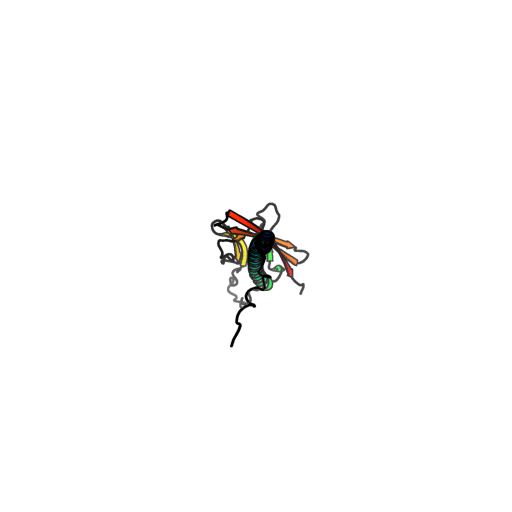.394 0.498 -21.222 1.00 67.19 92 THR A C 1
ATOM 738 O O . THR A 1 92 ? 12.615 0.499 -21.099 1.00 67.19 92 THR A O 1
ATOM 741 N N . ILE A 1 93 ? 10.706 -0.593 -21.526 1.00 68.44 93 ILE A N 1
ATOM 742 C CA . ILE A 1 93 ? 11.331 -1.882 -21.797 1.00 68.44 93 ILE A CA 1
ATOM 743 C C . ILE A 1 93 ? 11.543 -1.992 -23.306 1.00 68.44 93 ILE A C 1
ATOM 745 O O . ILE A 1 93 ? 10.583 -2.040 -24.069 1.00 68.44 93 ILE A O 1
ATOM 749 N N . SER A 1 94 ? 12.800 -2.015 -23.745 1.00 59.31 94 SER A N 1
ATOM 750 C CA . SER A 1 94 ? 13.194 -2.195 -25.145 1.00 59.31 94 SER A CA 1
ATOM 751 C C . SER A 1 94 ? 13.281 -3.694 -25.441 1.00 59.31 94 SER A C 1
ATOM 753 O O . SER A 1 94 ? 14.244 -4.359 -25.061 1.00 59.31 94 SER A O 1
ATOM 755 N N . SER A 1 95 ? 12.278 -4.259 -26.110 1.00 52.34 95 SER A N 1
ATOM 756 C CA . SER A 1 95 ? 12.246 -5.693 -26.397 1.00 52.34 95 SER A CA 1
ATOM 757 C C . SER A 1 95 ? 13.223 -6.070 -27.521 1.00 52.34 95 SER A C 1
ATOM 759 O O . SER A 1 95 ? 12.859 -6.056 -28.692 1.00 52.34 95 SER A O 1
ATOM 761 N N . ALA A 1 96 ? 14.438 -6.498 -27.178 1.00 45.50 96 ALA A N 1
ATOM 762 C CA . ALA A 1 96 ? 15.183 -7.426 -28.042 1.00 45.50 96 ALA A CA 1
ATOM 763 C C . ALA A 1 96 ? 14.778 -8.894 -27.781 1.00 45.50 96 ALA A C 1
ATOM 765 O O . ALA A 1 96 ? 15.244 -9.797 -28.466 1.00 45.50 96 ALA A O 1
ATOM 766 N N . SER A 1 97 ? 13.921 -9.141 -26.780 1.00 44.88 97 SER A N 1
ATOM 767 C CA . SER A 1 97 ? 13.607 -10.484 -26.283 1.00 44.88 97 SER A CA 1
ATOM 768 C C . SER A 1 97 ? 12.135 -10.658 -25.884 1.00 44.88 97 SER A C 1
ATOM 770 O O . SER A 1 97 ? 11.839 -11.303 -24.882 1.00 44.88 97 SER A O 1
ATOM 772 N N . TYR A 1 98 ? 11.192 -10.111 -26.662 1.00 42.59 98 TYR A N 1
ATOM 773 C CA . TYR A 1 98 ? 9.837 -10.674 -26.631 1.00 42.59 98 TYR A CA 1
ATOM 774 C C . TYR A 1 98 ? 9.939 -12.073 -27.246 1.00 42.59 98 TYR A C 1
ATOM 776 O O . TYR A 1 98 ? 10.505 -12.221 -28.329 1.00 42.59 98 TYR A O 1
ATOM 784 N N . LYS A 1 99 ? 9.468 -13.095 -26.530 1.00 45.97 99 LYS A N 1
ATOM 785 C CA . LYS A 1 99 ? 9.750 -14.528 -26.752 1.00 45.97 99 LYS A CA 1
ATOM 786 C C . LYS A 1 99 ? 9.353 -15.102 -28.128 1.00 45.97 99 LYS A C 1
ATOM 788 O O . LYS A 1 99 ? 9.614 -16.274 -28.357 1.00 45.97 99 LYS A O 1
ATOM 793 N N . ASP A 1 100 ? 8.822 -14.284 -29.038 1.00 45.91 100 ASP A N 1
ATOM 794 C CA . ASP A 1 100 ? 8.341 -14.650 -30.372 1.00 45.91 100 ASP A CA 1
ATOM 795 C C . ASP A 1 100 ? 8.714 -13.606 -31.458 1.00 45.91 100 ASP A C 1
ATOM 797 O O . ASP A 1 100 ? 7.850 -13.191 -32.228 1.00 45.91 100 ASP A O 1
ATOM 801 N N . CYS A 1 101 ? 9.972 -13.140 -31.569 1.00 45.31 101 CYS A N 1
ATOM 802 C CA . CYS A 1 101 ? 10.427 -12.586 -32.865 1.00 45.31 101 CYS A CA 1
ATOM 803 C C . CYS A 1 101 ? 11.066 -13.742 -33.666 1.00 45.31 101 CYS A C 1
ATOM 805 O O . CYS A 1 101 ? 12.192 -14.148 -33.348 1.00 45.31 101 CYS A O 1
ATOM 807 N N . PRO A 1 102 ? 10.366 -14.345 -34.652 1.00 41.22 102 PRO A N 1
ATOM 808 C CA . PRO A 1 102 ? 10.974 -15.350 -35.514 1.00 41.22 102 PRO A CA 1
ATOM 809 C C . PRO A 1 102 ? 12.164 -14.712 -36.233 1.00 41.22 102 PRO A C 1
ATOM 811 O O . PRO A 1 102 ? 12.063 -13.636 -36.820 1.00 41.22 102 PRO A O 1
ATOM 814 N N . LYS A 1 103 ? 13.330 -15.351 -36.128 1.00 41.41 103 LYS A 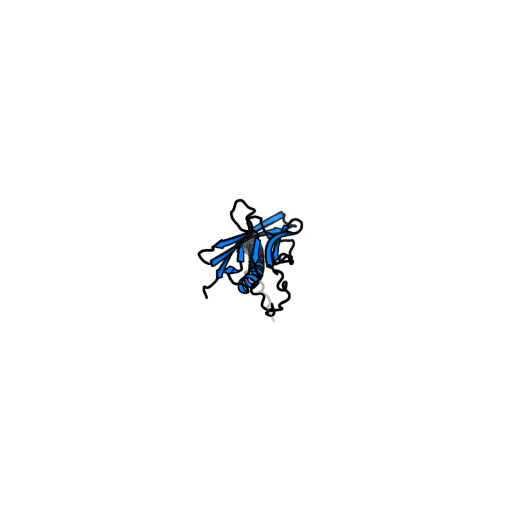N 1
ATOM 815 C CA . LYS A 1 103 ? 14.563 -14.842 -36.724 1.00 41.41 103 LYS A CA 1
ATOM 816 C C . LYS A 1 103 ? 14.427 -14.755 -38.250 1.00 41.41 103 LYS A C 1
ATOM 818 O O . LYS A 1 103 ? 14.195 -15.767 -38.898 1.00 41.41 103 LYS A O 1
ATOM 823 N N . TYR A 1 104 ? 14.739 -13.561 -38.758 1.00 39.69 104 TYR A N 1
ATOM 824 C CA . TYR A 1 104 ? 15.260 -13.248 -40.094 1.00 39.69 104 TYR A CA 1
ATOM 825 C C . TYR A 1 104 ? 14.304 -13.425 -41.290 1.00 39.69 104 TYR A C 1
ATOM 827 O O . TYR A 1 104 ? 14.209 -14.494 -41.882 1.00 39.69 104 TYR A O 1
ATOM 835 N N . ASP A 1 105 ? 13.720 -12.311 -41.737 1.00 37.19 105 ASP A N 1
ATOM 836 C CA . ASP A 1 105 ? 13.409 -12.093 -43.152 1.00 37.19 105 ASP A CA 1
ATOM 837 C C . ASP A 1 105 ? 14.308 -10.949 -43.652 1.00 37.19 105 ASP A C 1
ATOM 839 O O . ASP A 1 105 ? 14.458 -9.927 -42.980 1.00 37.19 105 ASP A O 1
ATOM 843 N N . GLN A 1 106 ? 14.940 -11.134 -44.812 1.00 50.06 106 GLN A N 1
ATOM 844 C CA . GLN A 1 106 ? 15.830 -10.161 -45.461 1.00 50.06 106 GLN A CA 1
ATOM 845 C C . GLN A 1 106 ? 15.064 -8.962 -46.060 1.00 50.06 106 GLN A C 1
ATOM 847 O O . GLN A 1 106 ? 15.645 -8.135 -46.763 1.00 50.06 106 GLN A O 1
ATOM 852 N N . SER A 1 107 ? 13.770 -8.830 -45.758 1.00 47.25 107 SER A N 1
ATOM 853 C CA . SER A 1 107 ? 12.991 -7.614 -45.970 1.00 47.25 107 SER A CA 1
ATOM 854 C C . SER A 1 107 ? 13.035 -6.723 -44.721 1.00 47.25 107 SER A C 1
ATOM 856 O O . SER A 1 107 ? 12.511 -7.025 -43.651 1.00 47.25 107 SER A O 1
ATOM 858 N N . ASN A 1 108 ? 13.720 -5.605 -44.880 1.00 51.16 108 ASN A N 1
ATOM 859 C CA . ASN A 1 108 ? 14.337 -4.756 -43.873 1.00 51.16 108 ASN A CA 1
ATOM 860 C C . ASN A 1 108 ? 13.388 -3.988 -42.908 1.00 51.16 108 ASN A C 1
ATOM 862 O O . ASN A 1 108 ? 13.540 -2.777 -42.835 1.00 51.16 108 ASN A O 1
ATOM 866 N N . ASN A 1 109 ? 12.416 -4.603 -42.200 1.00 54.78 109 ASN A N 1
ATOM 867 C CA . ASN A 1 109 ? 11.585 -3.926 -41.162 1.00 54.78 109 ASN A CA 1
ATOM 868 C C . ASN A 1 109 ? 10.709 -4.869 -40.276 1.00 54.78 109 ASN A C 1
ATOM 870 O O . ASN A 1 109 ? 9.489 -4.707 -40.227 1.00 54.78 109 ASN A O 1
ATOM 874 N N . LEU A 1 110 ? 11.272 -5.855 -39.554 1.00 46.81 110 LEU A N 1
ATOM 875 C CA . LEU A 1 110 ? 10.458 -6.914 -38.902 1.00 46.81 110 LEU A CA 1
ATOM 876 C C . LEU A 1 110 ? 10.711 -7.233 -37.413 1.00 46.81 110 LEU A C 1
ATOM 878 O O . LEU A 1 110 ? 10.376 -8.315 -36.954 1.00 46.81 110 LEU A O 1
ATOM 882 N N . CYS A 1 111 ? 11.143 -6.264 -36.610 1.00 43.84 111 CYS A N 1
ATOM 883 C CA . CYS A 1 111 ? 10.578 -6.120 -35.263 1.00 43.84 111 CYS A CA 1
ATOM 884 C C . CYS A 1 111 ? 10.356 -4.605 -35.091 1.00 43.84 111 CYS A C 1
ATOM 886 O O . CYS A 1 111 ? 11.306 -3.865 -34.849 1.00 43.84 111 CYS A O 1
ATOM 888 N N . LYS A 1 112 ? 9.128 -4.098 -35.295 1.00 40.50 112 LYS A N 1
ATOM 889 C CA . LYS A 1 112 ? 8.791 -2.767 -34.756 1.00 40.50 112 LYS A CA 1
ATOM 890 C C . LYS A 1 112 ? 9.097 -2.862 -33.267 1.00 40.50 112 LYS A C 1
ATOM 892 O O . LYS A 1 112 ? 8.636 -3.818 -32.651 1.00 40.50 112 LYS A O 1
ATOM 897 N N . ASP A 1 113 ? 9.895 -1.941 -32.732 1.00 47.47 113 ASP A N 1
ATOM 898 C CA . ASP A 1 113 ? 10.186 -1.850 -31.303 1.00 47.47 113 ASP A CA 1
ATOM 899 C C . ASP A 1 113 ? 8.863 -1.881 -30.524 1.00 47.47 113 ASP A C 1
ATOM 901 O O . ASP A 1 113 ? 8.204 -0.855 -30.344 1.00 47.47 113 ASP A O 1
ATOM 905 N N . ASN A 1 114 ? 8.441 -3.066 -30.079 1.00 53.59 114 ASN A N 1
ATOM 906 C CA . ASN A 1 114 ? 7.286 -3.236 -29.210 1.00 53.59 114 ASN A CA 1
ATOM 907 C C . ASN A 1 114 ? 7.758 -2.898 -27.799 1.00 53.59 114 ASN A C 1
ATOM 909 O O . ASN A 1 114 ? 7.845 -3.748 -26.916 1.00 53.59 114 ASN A O 1
ATOM 913 N N . ALA A 1 115 ? 8.141 -1.636 -27.617 1.00 62.22 115 ALA A N 1
ATOM 914 C CA . ALA A 1 115 ? 8.558 -1.133 -26.334 1.00 62.22 115 ALA A CA 1
ATOM 915 C C . ALA A 1 115 ? 7.336 -1.084 -25.413 1.00 62.22 115 ALA A C 1
ATOM 917 O O . ALA A 1 115 ? 6.387 -0.334 -25.660 1.00 62.22 115 ALA A O 1
ATOM 918 N N . ILE A 1 116 ? 7.348 -1.892 -24.356 1.00 69.31 116 ILE A N 1
ATOM 919 C CA . ILE A 1 116 ? 6.319 -1.834 -23.320 1.00 69.31 116 ILE A CA 1
ATOM 920 C C . ILE A 1 116 ? 6.752 -0.758 -22.330 1.00 69.31 116 ILE A C 1
ATOM 922 O O . ILE A 1 116 ? 7.838 -0.819 -21.754 1.00 69.31 116 ILE A O 1
ATOM 926 N N . ALA A 1 117 ? 5.911 0.257 -22.159 1.00 74.44 117 ALA A N 1
ATOM 927 C CA . ALA A 1 117 ? 6.130 1.295 -21.167 1.00 74.44 117 ALA A CA 1
ATOM 928 C C . ALA A 1 117 ? 5.333 0.977 -19.900 1.00 74.44 117 ALA A C 1
ATOM 930 O O . ALA A 1 117 ? 4.131 0.717 -19.972 1.00 74.44 117 ALA A O 1
ATOM 931 N N . ILE A 1 118 ? 5.996 1.016 -18.749 1.00 79.31 118 ILE A N 1
ATOM 932 C CA . ILE A 1 118 ? 5.359 0.997 -17.434 1.00 79.31 118 ILE A CA 1
ATOM 933 C C . ILE A 1 118 ? 5.349 2.439 -16.945 1.00 79.31 118 ILE A C 1
ATOM 935 O O . ILE A 1 118 ? 6.400 3.017 -16.672 1.00 79.31 118 ILE A O 1
ATOM 939 N N . GLU A 1 119 ? 4.165 3.036 -16.888 1.00 77.62 119 GLU A N 1
ATOM 940 C CA . GLU A 1 119 ? 3.982 4.468 -16.677 1.00 77.62 119 GLU A CA 1
ATOM 941 C C . GLU A 1 119 ? 2.999 4.755 -15.550 1.00 77.62 119 GLU A C 1
ATOM 943 O O . GLU A 1 119 ? 1.903 4.198 -15.491 1.00 77.62 119 GLU A O 1
ATOM 948 N N . LEU A 1 120 ? 3.356 5.712 -14.702 1.00 77.50 120 LEU A N 1
ATOM 949 C CA . LEU A 1 120 ? 2.408 6.412 -13.851 1.00 77.50 120 LEU A CA 1
ATOM 950 C C . LEU A 1 120 ? 1.828 7.576 -14.648 1.00 77.50 120 LEU A C 1
ATOM 952 O O . LEU A 1 120 ? 2.479 8.608 -14.821 1.00 77.50 120 LEU A O 1
ATOM 956 N N . LYS A 1 121 ? 0.600 7.408 -15.142 1.00 75.75 121 LYS A N 1
ATOM 957 C CA . LYS A 1 121 ? -0.099 8.456 -15.891 1.00 75.75 121 LYS A CA 1
ATOM 958 C C . LYS A 1 121 ? -1.461 8.759 -15.303 1.00 75.75 121 LYS A C 1
ATOM 960 O O . LYS A 1 121 ? -2.112 7.924 -14.677 1.00 75.75 121 LYS A O 1
ATOM 965 N N . LYS A 1 122 ? -1.922 9.976 -15.557 1.00 70.81 122 LYS A N 1
ATOM 966 C CA . LYS A 1 122 ? -3.262 10.396 -15.177 1.00 70.81 122 LYS A CA 1
ATOM 967 C C . LYS A 1 122 ? -4.282 9.771 -16.131 1.00 70.81 122 LYS A C 1
ATOM 969 O O . LYS A 1 122 ? -4.256 10.030 -17.332 1.00 70.81 122 LYS A O 1
ATOM 974 N N . VAL A 1 123 ? -5.178 8.945 -15.601 1.00 71.38 123 VAL A N 1
ATOM 975 C CA . VAL A 1 123 ? -6.322 8.379 -16.322 1.00 71.38 123 VAL A CA 1
ATOM 976 C C . VAL A 1 123 ? -7.574 9.065 -15.776 1.00 71.38 123 VAL A C 1
ATOM 978 O O . VAL A 1 123 ? -8.019 8.816 -14.655 1.00 71.38 123 VAL A O 1
ATOM 981 N N . GLY A 1 124 ? -8.101 10.023 -16.542 1.00 74.00 124 GLY A N 1
ATOM 982 C CA . GLY A 1 124 ? -9.155 10.927 -16.076 1.00 74.00 124 GLY A CA 1
ATOM 983 C C . GLY A 1 124 ? -8.642 11.896 -15.004 1.00 74.00 124 GLY A C 1
ATOM 984 O O . GLY A 1 124 ? -7.738 12.687 -15.257 1.00 74.00 124 GLY A O 1
ATOM 985 N N . ASN A 1 125 ? -9.210 11.834 -13.795 1.00 71.25 125 ASN A N 1
ATOM 986 C CA . ASN A 1 125 ? -8.826 12.701 -12.671 1.00 71.25 125 ASN A CA 1
ATOM 987 C C . ASN A 1 125 ? -7.847 12.056 -11.680 1.00 71.25 125 ASN A C 1
ATOM 989 O O . ASN A 1 125 ? -7.473 12.709 -10.709 1.00 71.25 125 ASN A O 1
ATOM 993 N N . LYS A 1 126 ? -7.433 10.805 -11.904 1.00 71.94 126 LYS A N 1
ATOM 994 C CA . LYS A 1 126 ? -6.616 10.031 -10.958 1.00 71.94 126 LYS A CA 1
ATOM 995 C C . LYS A 1 126 ? -5.352 9.524 -11.621 1.00 71.94 126 LYS A C 1
ATOM 997 O O . LYS A 1 126 ? -5.350 9.265 -12.821 1.00 71.94 126 LYS A O 1
ATOM 1002 N N . ASN A 1 127 ? -4.300 9.346 -10.835 1.00 75.88 127 ASN A N 1
ATOM 1003 C CA . ASN A 1 127 ? -3.108 8.663 -11.312 1.00 75.88 127 ASN A CA 1
ATOM 1004 C C . ASN A 1 127 ? -3.337 7.159 -11.274 1.00 75.88 127 ASN A C 1
ATOM 1006 O O . ASN A 1 127 ? -3.807 6.612 -10.273 1.00 75.88 127 ASN A O 1
ATOM 1010 N N . ALA A 1 128 ? -2.989 6.512 -12.375 1.00 76.62 128 ALA A N 1
ATOM 1011 C CA . ALA A 1 128 ? -3.023 5.077 -12.527 1.00 76.62 128 ALA A CA 1
ATOM 1012 C C . ALA A 1 128 ? -1.658 4.594 -13.005 1.00 76.62 128 ALA A C 1
ATOM 1014 O O . ALA A 1 128 ? -0.984 5.249 -13.803 1.00 76.62 128 ALA A O 1
ATOM 1015 N N . LEU A 1 129 ? -1.280 3.419 -12.522 1.00 78.94 129 LEU A N 1
ATOM 1016 C CA . LEU A 1 129 ? -0.187 2.668 -13.101 1.00 78.94 129 LEU A CA 1
ATOM 1017 C C . LEU A 1 129 ? -0.700 1.974 -14.359 1.00 78.94 129 LEU A C 1
ATOM 1019 O O . LEU A 1 129 ? -1.750 1.328 -14.332 1.00 78.94 129 LEU A O 1
ATOM 1023 N N . VAL A 1 130 ? 0.012 2.140 -15.463 1.00 78.75 130 VAL A N 1
ATOM 1024 C CA . VAL A 1 130 ? -0.368 1.609 -16.768 1.00 78.75 130 VAL A CA 1
ATOM 1025 C C . VAL A 1 130 ? 0.806 0.842 -17.340 1.00 78.75 130 VAL A C 1
ATOM 1027 O O . VAL A 1 130 ? 1.926 1.345 -17.363 1.00 78.75 130 VAL A O 1
ATOM 1030 N N . ILE A 1 131 ? 0.531 -0.369 -17.808 1.00 76.75 131 ILE A N 1
ATOM 1031 C CA . ILE A 1 131 ? 1.497 -1.216 -18.502 1.00 76.75 131 ILE A CA 1
ATOM 1032 C C . ILE A 1 131 ? 1.052 -1.284 -19.963 1.00 76.75 131 ILE A C 1
ATOM 1034 O O . ILE A 1 131 ? -0.044 -1.754 -20.280 1.00 76.75 131 ILE A O 1
ATOM 1038 N N . GLY A 1 132 ? 1.868 -0.722 -20.855 1.00 74.50 132 GLY A N 1
ATOM 1039 C CA . GLY A 1 132 ? 1.525 -0.535 -22.261 1.00 74.50 132 GLY A CA 1
ATOM 1040 C C . GLY A 1 132 ? 0.264 0.321 -22.424 1.00 74.50 132 GLY A C 1
ATOM 1041 O O . GLY A 1 132 ? 0.269 1.531 -22.187 1.00 74.50 132 GLY A O 1
ATOM 1042 N N . THR A 1 133 ? -0.836 -0.309 -22.834 1.00 67.50 133 THR A N 1
ATOM 1043 C CA . THR A 1 133 ? -2.134 0.349 -23.051 1.00 67.50 133 THR A CA 1
ATOM 1044 C C . THR A 1 133 ? -3.155 0.082 -21.945 1.00 67.50 133 THR A C 1
ATOM 1046 O O . THR A 1 133 ? -4.196 0.742 -21.927 1.00 67.50 133 THR A O 1
ATOM 1049 N N . GLN A 1 134 ? -2.874 -0.832 -21.010 1.00 69.06 134 GLN A N 1
ATOM 1050 C CA . GLN A 1 134 ? -3.844 -1.280 -20.010 1.00 69.06 134 GLN A CA 1
ATOM 1051 C C . GLN A 1 134 ? -3.607 -0.611 -18.648 1.00 69.06 134 GLN A C 1
ATOM 1053 O O . GLN A 1 134 ? -2.516 -0.740 -18.085 1.00 69.06 134 GLN A O 1
ATOM 1058 N N . PRO A 1 135 ? -4.595 0.122 -18.096 1.00 70.31 135 PRO A N 1
ATOM 1059 C CA . PRO A 1 135 ? -4.501 0.641 -16.739 1.00 70.31 135 PRO A CA 1
ATOM 1060 C C . PRO A 1 135 ? -4.714 -0.479 -15.718 1.00 70.31 135 PRO A C 1
ATOM 1062 O O . PRO A 1 135 ? -5.708 -1.197 -15.780 1.00 70.31 135 PRO A O 1
ATOM 1065 N N . LEU A 1 136 ? -3.797 -0.603 -14.757 1.00 71.69 136 LEU A N 1
ATOM 1066 C CA . LEU A 1 136 ? -3.858 -1.625 -13.706 1.00 71.69 136 LEU A CA 1
ATOM 1067 C C . LEU A 1 136 ? -4.770 -1.219 -12.543 1.00 71.69 136 LEU A C 1
ATOM 1069 O O . LEU A 1 136 ? -5.223 -2.073 -11.786 1.00 71.69 136 LEU A O 1
ATOM 1073 N N . ILE A 1 137 ? -5.062 0.076 -12.388 1.00 65.38 137 ILE A N 1
ATOM 1074 C CA . ILE A 1 137 ? -6.006 0.536 -11.366 1.00 65.38 137 ILE A CA 1
ATOM 1075 C C . ILE A 1 137 ? -7.415 0.545 -11.933 1.00 65.38 137 ILE A C 1
ATOM 1077 O O . ILE A 1 137 ? -7.767 1.391 -12.755 1.00 65.38 137 ILE A O 1
ATOM 1081 N N . THR A 1 138 ? -8.227 -0.375 -11.426 1.00 57.34 138 THR A N 1
ATOM 1082 C CA . THR A 1 138 ? -9.641 -0.516 -11.780 1.00 57.34 138 THR A CA 1
ATOM 1083 C C . THR A 1 138 ? -10.585 0.040 -10.713 1.00 57.34 138 THR A C 1
ATOM 1085 O O . THR A 1 138 ? -11.747 0.302 -11.016 1.00 57.34 138 THR A O 1
ATOM 1088 N N . ASP A 1 139 ? -10.126 0.243 -9.471 1.00 66.12 139 ASP A N 1
ATOM 1089 C CA . ASP A 1 139 ? -10.992 0.674 -8.368 1.00 66.12 139 ASP A CA 1
ATOM 1090 C C . ASP A 1 139 ? -10.917 2.188 -8.113 1.00 66.12 139 ASP A C 1
ATOM 1092 O O . ASP A 1 139 ? -9.885 2.770 -7.779 1.00 66.12 139 ASP A O 1
ATOM 1096 N N . THR A 1 140 ? -12.080 2.827 -8.230 1.00 65.62 140 THR A N 1
ATOM 1097 C CA . THR A 1 140 ? -12.296 4.254 -7.989 1.00 65.62 140 THR A CA 1
ATOM 1098 C C . THR A 1 140 ? -11.983 4.717 -6.563 1.00 65.62 140 THR A C 1
ATOM 1100 O O . THR A 1 140 ? -11.838 5.920 -6.354 1.00 65.62 140 THR A O 1
ATOM 1103 N N . LYS A 1 141 ? -11.877 3.841 -5.566 1.00 74.75 141 LYS A N 1
ATOM 1104 C CA . LYS A 1 141 ? -11.598 4.262 -4.182 1.00 74.75 141 LYS A CA 1
ATOM 1105 C C . LYS A 1 141 ? -10.114 4.461 -3.889 1.00 74.75 141 LYS A C 1
ATOM 1107 O O . LYS A 1 141 ? -9.781 5.069 -2.871 1.00 74.75 141 LYS A O 1
ATOM 1112 N N . PHE A 1 142 ? -9.241 3.987 -4.775 1.00 76.50 142 PHE A N 1
ATOM 1113 C CA . PHE A 1 142 ? -7.795 4.078 -4.624 1.00 76.50 142 PHE A CA 1
ATOM 1114 C C . PHE A 1 142 ? -7.210 5.121 -5.579 1.00 76.50 142 PHE A C 1
ATOM 1116 O O . PHE A 1 142 ? -7.640 5.276 -6.722 1.00 76.50 142 PHE A O 1
ATOM 1123 N N . GLU A 1 143 ? -6.224 5.860 -5.088 1.00 78.62 143 GLU A N 1
ATOM 1124 C CA . GLU A 1 143 ? -5.520 6.903 -5.826 1.00 78.62 143 GLU A CA 1
ATOM 1125 C C . GLU A 1 143 ? -4.019 6.744 -5.588 1.00 78.62 143 GLU A C 1
ATOM 1127 O O . GLU A 1 143 ? -3.579 6.677 -4.440 1.00 78.62 143 GLU A O 1
ATOM 1132 N N . ILE A 1 144 ? -3.229 6.700 -6.662 1.00 81.75 144 ILE A N 1
ATOM 1133 C CA . ILE A 1 144 ? -1.771 6.790 -6.554 1.00 81.75 144 ILE A CA 1
ATOM 1134 C C . ILE A 1 144 ? -1.378 8.267 -6.421 1.00 81.75 144 ILE A C 1
ATOM 1136 O O . ILE A 1 144 ? -1.820 9.114 -7.198 1.00 81.75 144 ILE A O 1
ATOM 1140 N N . LYS A 1 145 ? -0.522 8.600 -5.456 1.00 81.50 145 LYS A N 1
ATOM 1141 C CA . LYS A 1 145 ? 0.039 9.952 -5.338 1.00 81.50 145 LYS A CA 1
ATOM 1142 C C . LYS A 1 145 ? 1.168 10.179 -6.334 1.00 81.50 145 LYS A C 1
ATOM 1144 O O . LYS A 1 145 ? 1.917 9.254 -6.628 1.00 81.50 145 LYS A O 1
ATOM 1149 N N . ASP A 1 146 ? 1.317 11.422 -6.793 1.00 72.12 146 ASP A N 1
ATOM 1150 C CA . ASP A 1 146 ? 2.357 11.836 -7.753 1.00 72.12 146 ASP A CA 1
ATOM 1151 C C . ASP A 1 146 ? 3.783 11.544 -7.273 1.00 72.12 146 ASP A C 1
ATOM 1153 O O . ASP A 1 146 ? 4.665 11.304 -8.087 1.00 72.12 146 ASP A O 1
ATOM 1157 N N . SER A 1 147 ? 3.980 11.492 -5.953 1.00 72.44 147 SER A N 1
ATOM 1158 C CA . SER A 1 147 ? 5.230 11.092 -5.297 1.00 72.44 147 SER A CA 1
ATOM 1159 C C . SER A 1 147 ? 5.555 9.594 -5.419 1.00 72.44 147 SER A C 1
ATOM 1161 O O . SER A 1 147 ? 6.552 9.142 -4.868 1.00 72.44 147 SER A O 1
ATOM 1163 N N . SER A 1 148 ? 4.714 8.810 -6.095 1.00 76.00 148 SER A N 1
ATOM 1164 C CA . SER A 1 148 ? 5.026 7.425 -6.453 1.00 76.00 148 SER A CA 1
ATOM 1165 C C . SER A 1 148 ? 5.909 7.395 -7.694 1.00 76.00 148 SER A C 1
ATOM 1167 O O . SER A 1 148 ? 5.793 8.249 -8.573 1.00 76.00 148 SER A O 1
ATOM 1169 N N . GLY A 1 149 ? 6.757 6.382 -7.808 1.00 78.12 149 G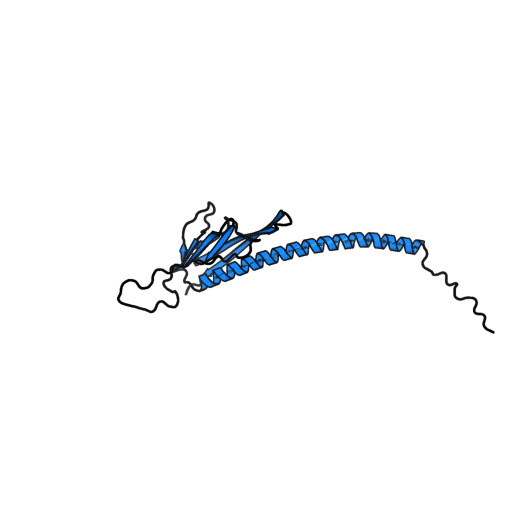LY A N 1
ATOM 1170 C CA . GLY A 1 149 ? 7.623 6.234 -8.965 1.00 78.12 149 GLY A CA 1
ATOM 1171 C C . GLY A 1 149 ? 8.616 5.102 -8.824 1.00 78.12 149 GLY A C 1
ATOM 1172 O O . GLY A 1 149 ? 8.579 4.318 -7.877 1.00 78.12 149 GLY A O 1
ATOM 1173 N N . PHE A 1 150 ? 9.503 5.032 -9.801 1.00 79.88 150 PHE A N 1
ATOM 1174 C CA . PHE A 1 150 ? 10.565 4.053 -9.882 1.00 79.88 150 PHE A CA 1
ATOM 1175 C C . PHE A 1 150 ? 11.900 4.719 -9.581 1.00 79.88 150 PHE A C 1
ATOM 1177 O O . PHE A 1 150 ? 12.154 5.856 -9.979 1.00 79.88 150 PHE A O 1
ATOM 1184 N N . LYS A 1 151 ? 12.777 3.990 -8.910 1.00 80.50 151 LYS A N 1
ATOM 1185 C CA . LYS A 1 151 ? 14.178 4.340 -8.751 1.00 80.50 151 LYS A CA 1
ATOM 1186 C C . LYS A 1 151 ? 14.993 3.186 -9.304 1.00 80.50 151 LYS A C 1
ATOM 1188 O O . LYS A 1 151 ? 14.849 2.051 -8.862 1.00 80.50 151 LYS A O 1
ATOM 1193 N N . VAL A 1 152 ? 15.801 3.484 -10.308 1.00 77.69 152 VAL A N 1
ATOM 1194 C CA . VAL A 1 152 ? 16.672 2.512 -10.962 1.00 77.69 152 VAL A CA 1
ATOM 1195 C C . VAL A 1 152 ? 18.092 2.823 -10.521 1.00 77.69 152 VAL A C 1
ATOM 1197 O O . VAL A 1 152 ? 18.528 3.970 -10.576 1.00 77.69 152 VAL A O 1
ATOM 1200 N N . ASP A 1 153 ? 18.792 1.811 -10.026 1.00 78.44 153 ASP A N 1
ATOM 1201 C CA . ASP A 1 153 ? 20.214 1.894 -9.729 1.00 78.44 153 ASP A CA 1
ATOM 1202 C C . ASP A 1 153 ? 20.971 1.023 -10.732 1.00 78.44 153 ASP A C 1
ATOM 1204 O O . ASP A 1 153 ? 20.968 -0.210 -10.668 1.00 78.44 153 ASP A O 1
ATOM 1208 N N . SER A 1 154 ? 21.624 1.702 -11.674 1.00 71.69 154 SER A N 1
ATOM 1209 C CA . SER A 1 154 ? 22.423 1.084 -12.732 1.00 71.69 154 SER A CA 1
ATOM 1210 C C . SER A 1 154 ? 23.658 0.336 -12.210 1.00 71.69 154 SER A C 1
ATOM 1212 O O . SER A 1 154 ? 24.133 -0.574 -12.887 1.00 71.69 154 SER A O 1
ATOM 1214 N N . GLN A 1 155 ? 24.192 0.679 -11.028 1.00 73.44 155 GLN A N 1
ATOM 1215 C CA . GLN A 1 155 ? 25.389 0.023 -10.480 1.00 73.44 155 GLN A CA 1
ATOM 1216 C C . GLN A 1 155 ? 25.051 -1.315 -9.828 1.00 73.44 155 GLN A C 1
ATOM 1218 O O . GLN A 1 155 ? 25.752 -2.307 -10.021 1.00 73.44 155 GLN A O 1
ATOM 1223 N N . THR A 1 156 ? 23.964 -1.340 -9.061 1.00 72.38 156 THR A N 1
ATOM 1224 C CA . THR A 1 156 ? 23.520 -2.529 -8.325 1.00 72.38 156 THR A CA 1
ATOM 1225 C C . THR A 1 156 ? 22.518 -3.374 -9.114 1.00 72.38 156 THR A C 1
ATOM 1227 O O . THR A 1 156 ? 22.125 -4.445 -8.652 1.00 72.38 156 THR A O 1
ATOM 1230 N N . LYS A 1 157 ? 22.127 -2.918 -10.315 1.00 75.62 157 LYS A N 1
ATOM 1231 C CA . LYS A 1 157 ? 21.067 -3.511 -11.144 1.00 75.62 157 LYS A CA 1
ATOM 1232 C C . LYS A 1 157 ? 19.777 -3.709 -10.342 1.00 75.62 157 LYS A C 1
ATOM 1234 O O . LYS A 1 157 ? 19.135 -4.760 -10.402 1.00 75.62 157 LYS A O 1
ATOM 1239 N N . LEU A 1 158 ? 19.429 -2.70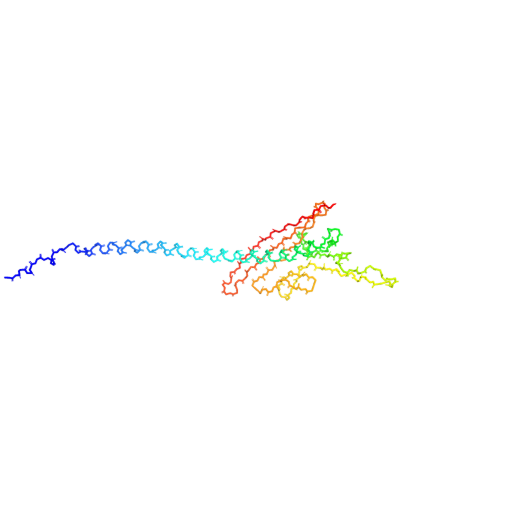0 -9.545 1.00 76.56 158 LEU A N 1
ATOM 1240 C CA . LEU A 1 158 ? 18.250 -2.699 -8.685 1.00 76.56 158 LEU A CA 1
ATOM 1241 C C . LEU A 1 158 ? 17.170 -1.792 -9.257 1.00 76.56 158 LEU A C 1
ATOM 1243 O O . LEU A 1 158 ? 17.453 -0.693 -9.734 1.00 76.56 158 LEU A O 1
ATOM 1247 N N . ILE A 1 159 ? 15.921 -2.242 -9.158 1.00 77.75 159 ILE A N 1
ATOM 1248 C CA . ILE A 1 159 ? 14.751 -1.410 -9.436 1.00 77.75 159 ILE A CA 1
ATOM 1249 C C . ILE A 1 159 ? 13.882 -1.374 -8.186 1.00 77.75 159 ILE A C 1
ATOM 1251 O O . ILE A 1 159 ? 13.366 -2.393 -7.729 1.00 77.75 159 ILE A O 1
ATOM 1255 N N . GLU A 1 160 ? 13.720 -0.181 -7.629 1.00 80.62 160 GLU A N 1
ATOM 1256 C CA . GLU A 1 160 ? 12.819 0.099 -6.520 1.00 80.62 160 GLU A CA 1
ATOM 1257 C C . GLU A 1 160 ? 11.545 0.745 -7.067 1.00 80.62 160 GLU A C 1
ATOM 1259 O O . GLU A 1 160 ? 11.588 1.790 -7.713 1.00 80.62 160 GLU A O 1
ATOM 1264 N N . LEU A 1 161 ? 10.396 0.134 -6.796 1.00 81.00 161 LEU A N 1
ATOM 1265 C CA . LEU A 1 161 ? 9.084 0.716 -7.031 1.00 81.00 161 LEU A CA 1
ATOM 1266 C C . LEU A 1 161 ? 8.551 1.277 -5.709 1.00 81.00 161 LEU A C 1
ATOM 1268 O O . LEU A 1 161 ? 8.294 0.544 -4.753 1.00 81.00 161 LEU A O 1
ATOM 1272 N N . ILE A 1 162 ? 8.355 2.589 -5.663 1.00 82.38 162 ILE A N 1
ATOM 1273 C CA . ILE A 1 162 ? 7.784 3.299 -4.521 1.00 82.38 162 ILE A CA 1
ATOM 1274 C C . ILE A 1 162 ? 6.344 3.655 -4.876 1.00 82.38 162 ILE A C 1
ATOM 1276 O O . ILE A 1 162 ? 6.100 4.491 -5.746 1.00 82.38 162 ILE A O 1
ATOM 1280 N N . LEU A 1 163 ? 5.381 3.020 -4.208 1.00 80.44 163 LEU A N 1
ATOM 1281 C CA . LEU A 1 163 ? 3.957 3.291 -4.383 1.00 80.44 163 LEU A CA 1
ATOM 1282 C C . LEU A 1 163 ? 3.395 3.972 -3.142 1.00 80.44 163 LEU A C 1
ATOM 1284 O O . LEU A 1 163 ? 3.438 3.438 -2.037 1.00 80.44 163 LEU A O 1
ATOM 1288 N N . ILE A 1 164 ? 2.795 5.138 -3.334 1.00 83.12 164 ILE A N 1
ATOM 1289 C CA . ILE A 1 164 ? 2.043 5.844 -2.304 1.00 83.12 164 ILE A CA 1
ATOM 1290 C C . ILE A 1 164 ? 0.579 5.806 -2.717 1.00 83.12 164 ILE A C 1
ATOM 1292 O O . ILE A 1 164 ? 0.159 6.515 -3.633 1.00 83.12 164 ILE A O 1
ATOM 1296 N N . ILE A 1 165 ? -0.191 4.952 -2.046 1.00 82.00 165 ILE A N 1
ATOM 1297 C CA . ILE A 1 165 ? -1.601 4.718 -2.350 1.00 82.00 165 ILE A CA 1
ATOM 1298 C C . ILE A 1 165 ? -2.452 5.361 -1.261 1.00 82.00 165 ILE A C 1
ATOM 1300 O O . ILE A 1 165 ? -2.254 5.135 -0.064 1.00 82.00 165 ILE A O 1
ATOM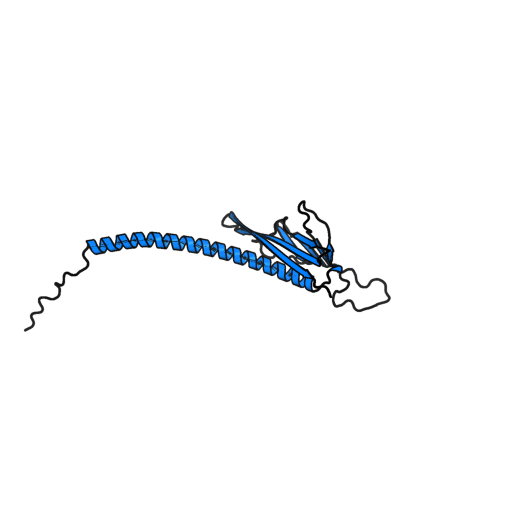 1304 N N . THR A 1 166 ? -3.431 6.149 -1.679 1.00 82.06 166 THR A N 1
ATOM 1305 C CA . THR A 1 166 ? -4.453 6.717 -0.807 1.00 82.06 166 THR A CA 1
ATOM 1306 C C . THR A 1 166 ? -5.784 6.029 -1.071 1.00 82.06 166 THR A C 1
ATOM 1308 O O . THR A 1 166 ? -6.250 5.976 -2.206 1.00 82.06 166 THR A O 1
ATOM 1311 N N . TYR A 1 167 ? -6.416 5.539 -0.009 1.00 82.25 167 TYR A N 1
ATOM 1312 C CA . TYR A 1 167 ? -7.821 5.156 -0.013 1.00 82.25 167 TYR A CA 1
ATOM 1313 C C . TYR A 1 167 ? -8.665 6.367 0.381 1.00 82.25 167 TYR A C 1
ATOM 1315 O O . TYR A 1 167 ? -8.416 6.988 1.422 1.00 82.25 167 TYR A O 1
ATOM 1323 N N . GLN A 1 168 ? -9.666 6.697 -0.433 1.00 76.81 168 GLN A N 1
ATOM 1324 C CA . GLN A 1 168 ? -10.644 7.735 -0.121 1.00 76.81 168 GLN A CA 1
ATOM 1325 C C . GLN A 1 168 ? -12.016 7.115 0.143 1.00 76.81 168 GLN A C 1
ATOM 1327 O O . GLN A 1 168 ? -12.631 6.520 -0.743 1.00 76.81 168 GLN A O 1
ATOM 1332 N N . ASP A 1 169 ? -12.529 7.307 1.359 1.00 72.81 169 ASP A N 1
ATOM 1333 C CA . ASP A 1 169 ? -13.912 6.979 1.677 1.00 72.81 169 ASP A CA 1
ATOM 1334 C C . ASP A 1 169 ? -14.828 8.152 1.301 1.00 72.81 169 ASP A C 1
ATOM 1336 O O . ASP A 1 169 ? -14.891 9.173 1.997 1.00 72.81 169 ASP A O 1
ATOM 1340 N N . THR A 1 170 ? -15.569 7.990 0.205 1.00 64.88 170 THR A N 1
ATOM 1341 C CA . THR A 1 170 ? -16.525 8.988 -0.295 1.00 64.88 170 THR A CA 1
ATOM 1342 C C . THR A 1 170 ? -17.670 9.262 0.681 1.00 64.88 170 THR A C 1
ATOM 1344 O O . THR A 1 170 ? -18.294 10.316 0.595 1.00 64.88 170 THR A O 1
ATOM 1347 N N . THR A 1 171 ? -17.946 8.350 1.618 1.00 64.12 171 THR A N 1
ATOM 1348 C CA . THR A 1 171 ? -19.035 8.495 2.596 1.00 64.12 171 THR A CA 1
ATOM 1349 C C . THR A 1 171 ? -18.587 9.145 3.902 1.00 64.12 171 THR A C 1
ATOM 1351 O O . THR A 1 171 ? -19.342 9.916 4.489 1.00 64.12 171 THR A O 1
ATOM 1354 N N . SER A 1 172 ? -17.347 8.904 4.343 1.00 62.19 172 SER A N 1
ATOM 1355 C CA . SER A 1 172 ? -16.861 9.384 5.646 1.00 62.19 172 SER A CA 1
ATOM 1356 C C . SER A 1 172 ? -15.952 10.623 5.577 1.00 62.19 172 SER A C 1
ATOM 1358 O O . SER A 1 172 ? -15.527 11.091 6.636 1.00 62.19 172 SER A O 1
ATOM 1360 N N . ARG A 1 173 ? -15.598 11.138 4.384 1.00 61.22 173 ARG A N 1
ATOM 1361 C CA . ARG A 1 173 ? -14.539 12.165 4.176 1.00 61.22 173 ARG A CA 1
ATOM 1362 C C . ARG A 1 173 ? -13.191 11.817 4.833 1.00 61.22 173 ARG A C 1
ATOM 1364 O O . ARG A 1 173 ? -12.342 12.685 5.019 1.00 61.22 173 ARG A O 1
ATOM 1371 N N . LYS A 1 174 ? -12.988 10.553 5.206 1.00 67.69 174 LYS A N 1
ATOM 1372 C CA . LYS A 1 174 ? -11.742 10.059 5.788 1.00 67.69 174 LYS A CA 1
ATOM 1373 C C . LYS A 1 174 ? -10.897 9.484 4.664 1.00 67.69 174 LYS A C 1
ATOM 1375 O O . LYS A 1 174 ? -11.379 8.671 3.877 1.00 67.69 174 LYS A O 1
ATOM 1380 N N . SER A 1 175 ? -9.642 9.900 4.608 1.00 69.94 175 SER A N 1
ATOM 1381 C CA . SER A 1 175 ? -8.637 9.304 3.739 1.00 69.94 175 SER A CA 1
ATOM 1382 C C . SER A 1 175 ? -7.583 8.604 4.585 1.00 69.94 175 SER A C 1
ATOM 1384 O O . SER A 1 175 ? -7.239 9.052 5.681 1.00 69.94 175 SER A O 1
ATOM 1386 N N . GLN A 1 176 ? -7.095 7.473 4.090 1.00 75.19 176 GLN A N 1
ATOM 1387 C CA . GLN A 1 176 ? -5.928 6.800 4.649 1.00 75.19 176 GLN A CA 1
ATOM 1388 C C . GLN A 1 176 ? -4.896 6.657 3.543 1.00 75.19 176 GLN A C 1
ATOM 1390 O O . GLN A 1 176 ? -5.210 6.167 2.460 1.00 75.19 176 GLN A O 1
ATOM 1395 N N . THR A 1 177 ? -3.675 7.105 3.811 1.00 74.06 177 THR A N 1
ATOM 1396 C CA . THR A 1 177 ? -2.557 7.007 2.873 1.00 74.06 177 THR A CA 1
ATOM 1397 C C . THR A 1 177 ? -1.553 6.011 3.409 1.00 74.06 177 THR A C 1
ATOM 1399 O O . THR A 1 177 ? -1.188 6.064 4.586 1.00 74.06 177 THR A O 1
ATOM 1402 N N . LYS A 1 178 ? -1.092 5.117 2.539 1.00 75.94 178 LYS A N 1
ATOM 1403 C CA . LYS A 1 178 ? -0.033 4.172 2.849 1.00 75.94 178 LYS A CA 1
ATOM 1404 C C . LYS A 1 178 ? 1.036 4.231 1.771 1.00 75.94 178 LYS A C 1
ATOM 1406 O O . LYS A 1 178 ? 0.752 4.098 0.586 1.00 75.94 178 LYS A O 1
ATOM 1411 N N . GLU A 1 179 ? 2.267 4.418 2.218 1.00 77.56 179 GLU A N 1
ATOM 1412 C CA . GLU A 1 179 ? 3.452 4.211 1.401 1.00 77.56 179 GLU A CA 1
ATOM 1413 C C . GLU A 1 179 ? 3.869 2.745 1.500 1.00 77.56 179 GLU A C 1
ATOM 1415 O O . GLU A 1 179 ? 3.967 2.181 2.597 1.00 77.56 179 GLU A O 1
ATOM 1420 N N . VAL A 1 180 ? 4.086 2.135 0.342 1.00 76.44 180 VAL A N 1
ATOM 1421 C CA . VAL A 1 180 ? 4.588 0.778 0.192 1.00 76.44 180 VAL A CA 1
ATOM 1422 C C . VAL A 1 180 ? 5.778 0.831 -0.755 1.00 76.44 180 VAL A C 1
ATOM 1424 O O . VAL A 1 180 ? 5.687 1.339 -1.872 1.00 76.44 180 VAL A O 1
ATOM 1427 N N . LYS A 1 181 ? 6.916 0.334 -0.275 1.00 77.69 181 LYS A N 1
ATOM 1428 C CA . LYS A 1 181 ? 8.155 0.247 -1.044 1.00 77.69 181 LYS A CA 1
ATOM 1429 C C . LYS A 1 181 ? 8.375 -1.194 -1.448 1.00 77.69 181 LYS A C 1
ATOM 1431 O O . LYS A 1 181 ? 8.313 -2.085 -0.600 1.00 77.69 181 LYS A O 1
ATOM 1436 N N . PHE A 1 182 ? 8.662 -1.388 -2.721 1.00 75.69 182 PHE A N 1
ATOM 1437 C CA . PHE A 1 182 ? 9.010 -2.671 -3.289 1.00 75.69 182 PHE A CA 1
ATOM 1438 C C . PHE A 1 182 ? 10.368 -2.568 -3.967 1.00 75.69 182 PHE A C 1
ATOM 1440 O O . PHE A 1 182 ? 10.658 -1.580 -4.635 1.00 75.69 182 PHE A O 1
ATOM 1447 N N . THR A 1 183 ? 11.188 -3.600 -3.817 1.00 71.56 183 THR A N 1
ATOM 1448 C CA . THR A 1 183 ? 12.530 -3.654 -4.399 1.00 71.56 183 THR A CA 1
ATOM 1449 C C . THR A 1 183 ? 12.675 -4.966 -5.148 1.00 71.56 183 THR A C 1
ATOM 1451 O O . THR A 1 183 ? 12.435 -6.029 -4.578 1.00 71.56 183 THR A O 1
ATOM 1454 N N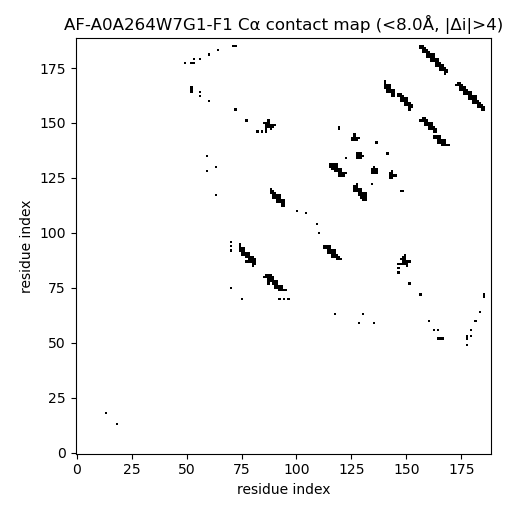 . GLN A 1 184 ? 13.076 -4.889 -6.414 1.00 71.19 184 GLN A N 1
ATOM 1455 C CA . GLN A 1 184 ? 13.419 -6.038 -7.240 1.00 71.19 184 GLN A CA 1
ATOM 1456 C C . GLN A 1 184 ? 14.909 -5.990 -7.573 1.00 71.19 184 GLN A C 1
ATOM 1458 O O . GLN A 1 184 ? 15.434 -4.963 -8.012 1.00 71.19 184 GLN A O 1
ATOM 1463 N N . THR A 1 185 ? 15.586 -7.114 -7.351 1.00 67.19 185 THR A N 1
ATOM 1464 C CA . THR A 1 185 ? 17.003 -7.282 -7.666 1.00 67.19 185 THR A CA 1
ATOM 1465 C C . THR A 1 185 ? 17.140 -8.173 -8.897 1.00 67.19 185 THR A C 1
ATOM 1467 O O . THR A 1 185 ? 16.514 -9.231 -8.981 1.00 67.19 185 THR A O 1
ATOM 1470 N N . PHE A 1 186 ? 17.932 -7.745 -9.880 1.00 63.59 186 PHE A N 1
ATOM 1471 C CA . PHE A 1 186 ? 18.260 -8.588 -11.027 1.00 63.59 186 PHE A CA 1
ATOM 1472 C C . PHE A 1 186 ? 19.532 -9.359 -10.698 1.00 63.59 186 PHE A C 1
ATOM 1474 O O . PHE A 1 186 ? 20.566 -8.762 -10.398 1.00 63.59 186 PHE A O 1
ATOM 1481 N N . GLN A 1 187 ? 19.466 -10.691 -10.721 1.00 58.88 187 GLN A N 1
ATOM 1482 C CA . GLN A 1 187 ? 20.671 -11.486 -10.514 1.00 58.88 187 GLN A CA 1
ATOM 1483 C C . GLN A 1 187 ? 21.601 -11.358 -11.727 1.00 58.88 187 GLN A C 1
ATOM 1485 O O . GLN A 1 187 ? 21.123 -11.406 -12.865 1.00 58.88 187 GLN A O 1
ATOM 1490 N N . PRO A 1 188 ? 22.917 -11.189 -11.511 1.00 52.19 188 PRO A N 1
ATOM 1491 C CA . PRO A 1 188 ? 23.882 -11.321 -12.588 1.00 52.19 188 PRO A CA 1
ATOM 1492 C C . PRO A 1 188 ? 23.877 -12.779 -13.065 1.00 52.19 188 PRO A C 1
ATOM 1494 O O . PRO A 1 188 ? 24.017 -13.692 -12.252 1.00 52.19 188 PRO A O 1
ATOM 1497 N N . ILE A 1 189 ? 23.661 -12.974 -14.367 1.00 49.75 189 ILE A N 1
ATOM 1498 C CA . ILE A 1 189 ? 23.865 -14.259 -15.052 1.00 49.75 189 ILE A CA 1
ATOM 1499 C C . ILE A 1 189 ? 25.360 -14.426 -15.308 1.00 49.75 189 ILE A C 1
ATOM 1501 O O . ILE A 1 189 ? 25.980 -13.418 -15.725 1.00 49.75 189 ILE A O 1
#

Foldseek 3Di:
DDPPPDDVPPPPPQDPVNVVVVVVVVVVVVVVVVVVVVVVVVVVVVVVVVVVQVVLVVQVVVVVVVVVVQADLVQWDQDDDPDPPPFGQKIKGFDPCPPDQPDDDPPPDGDPRPIWMFGQDDDDNATFTDTRHRTPDPDPQKGWDPPWHWDADPVQSKIKGWTWMKGADPVPRDIDIDIDIDMDGDDDD

Radius of gyration: 31.82 Å; Cα 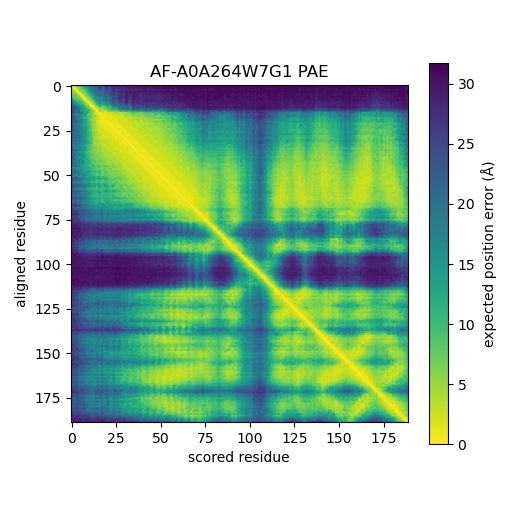contacts (8 Å, |Δi|>4): 239; chains: 1; bounding box: 78×54×104 Å

Organism: NCBI:txid2020506